Protein AF-A0A7S1ET18-F1 (afdb_monomer)

Sequence (196 aa):
MSLFRRTEQSIDTFEQLLKTCSDASQSDSHRVECYAQSSSILAQLSATLSEFTRKAQLGLNNPSQKLYGDSMCNRIFEAHSKLKKQEEIYETIKDEMEMLKKELEKEKMKKYEEDMAEMKRKEEEAERMRKAQEERENERKKEQERMEEEEKKKKEEEEERVREKVRKFRENRLKKEEEKKNAAAMKSKGMKSSVN

Organism: NCBI:txid708627

Mean predicted aligned error: 15.39 Å

Structure (mmCIF, N/CA/C/O backbone):
data_AF-A0A7S1ET18-F1
#
_entry.id   AF-A0A7S1ET18-F1
#
loop_
_atom_site.group_PDB
_atom_site.id
_atom_site.type_symbol
_atom_site.label_atom_id
_atom_site.label_alt_id
_atom_site.label_comp_id
_atom_site.label_asym_id
_atom_site.label_entity_id
_atom_site.label_seq_id
_atom_site.pdbx_PDB_ins_code
_atom_site.Cartn_x
_atom_site.Cartn_y
_atom_site.Cartn_z
_atom_site.occupancy
_atom_site.B_iso_or_equiv
_atom_site.auth_seq_id
_atom_site.auth_comp_id
_atom_site.auth_asym_id
_atom_site.auth_atom_id
_atom_site.pdbx_PDB_model_num
ATOM 1 N N . MET A 1 1 ? 20.667 -8.954 -59.402 1.00 56.00 1 MET A N 1
ATOM 2 C CA . MET A 1 1 ? 21.108 -7.737 -58.676 1.00 56.00 1 MET A CA 1
ATOM 3 C C . MET A 1 1 ? 22.609 -7.808 -58.431 1.00 56.00 1 MET A C 1
ATOM 5 O O . MET A 1 1 ? 23.059 -8.791 -57.838 1.00 56.00 1 MET A O 1
ATOM 9 N N . SER A 1 2 ? 23.378 -6.810 -58.884 1.00 71.50 2 SER A N 1
ATOM 10 C CA . SER A 1 2 ? 24.801 -6.693 -58.530 1.00 71.50 2 SER A CA 1
ATOM 11 C C . SER A 1 2 ? 24.956 -6.549 -57.011 1.00 71.50 2 SER A C 1
ATOM 13 O O . SER A 1 2 ? 24.027 -6.115 -56.326 1.00 71.50 2 SER A O 1
ATOM 15 N N . LEU A 1 3 ? 26.105 -6.964 -56.472 1.00 67.12 3 LEU A N 1
ATOM 16 C CA . LEU A 1 3 ? 26.399 -6.846 -55.039 1.00 67.12 3 LEU A CA 1
ATOM 17 C C . LEU A 1 3 ? 26.339 -5.371 -54.593 1.00 67.12 3 LEU A C 1
ATOM 19 O O . LEU A 1 3 ? 25.748 -5.071 -53.567 1.00 67.12 3 LEU A O 1
ATOM 23 N N . PHE A 1 4 ? 26.782 -4.462 -55.465 1.00 68.12 4 PHE A N 1
ATOM 24 C CA . PHE A 1 4 ? 26.679 -3.009 -55.317 1.00 68.12 4 PHE A CA 1
ATOM 25 C C . PHE A 1 4 ? 25.255 -2.494 -55.067 1.00 68.12 4 PHE A C 1
ATOM 27 O O . PHE A 1 4 ? 25.015 -1.845 -54.054 1.00 68.12 4 PHE A O 1
ATOM 34 N N . ARG A 1 5 ? 24.293 -2.852 -55.930 1.00 74.62 5 ARG A N 1
ATOM 35 C CA . ARG A 1 5 ? 22.893 -2.415 -55.778 1.00 74.62 5 ARG A CA 1
ATOM 36 C C . ARG A 1 5 ? 22.257 -2.928 -54.489 1.00 74.62 5 ARG A C 1
ATOM 38 O O . ARG A 1 5 ? 21.420 -2.251 -53.909 1.00 74.62 5 ARG A O 1
ATOM 45 N N . ARG A 1 6 ? 22.633 -4.138 -54.057 1.00 76.44 6 ARG A N 1
ATOM 46 C CA . ARG A 1 6 ? 22.154 -4.703 -52.788 1.00 76.44 6 ARG A CA 1
ATOM 47 C C . ARG A 1 6 ? 22.681 -3.905 -51.601 1.00 76.44 6 ARG A C 1
ATOM 49 O O . ARG A 1 6 ? 21.908 -3.608 -50.704 1.00 76.44 6 ARG A O 1
ATOM 56 N N . THR A 1 7 ? 23.954 -3.514 -51.622 1.00 73.56 7 THR A N 1
ATOM 57 C CA . THR A 1 7 ? 24.536 -2.691 -50.556 1.00 73.56 7 THR A CA 1
ATOM 58 C C . THR A 1 7 ? 23.903 -1.300 -50.495 1.00 73.56 7 THR A C 1
ATOM 60 O O . THR A 1 7 ? 23.588 -0.851 -49.403 1.00 73.56 7 THR A O 1
ATOM 63 N N . GLU A 1 8 ? 23.655 -0.641 -51.633 1.00 76.75 8 GLU A N 1
ATOM 64 C CA . GLU A 1 8 ? 22.943 0.653 -51.658 1.00 76.75 8 GLU A CA 1
ATOM 65 C C . GLU A 1 8 ? 21.543 0.540 -51.052 1.00 76.75 8 GLU A C 1
ATOM 67 O O . GLU A 1 8 ? 21.205 1.297 -50.148 1.00 76.75 8 GLU A O 1
ATOM 72 N N . GLN A 1 9 ? 20.768 -0.468 -51.464 1.00 83.81 9 GLN A N 1
ATOM 73 C CA . GLN A 1 9 ? 19.437 -0.711 -50.906 1.00 83.81 9 GLN A CA 1
ATOM 74 C C . GLN A 1 9 ? 19.477 -0.978 -49.399 1.00 83.81 9 GLN A C 1
ATOM 76 O O . GLN A 1 9 ? 18.618 -0.490 -48.668 1.00 83.81 9 GLN A O 1
ATOM 81 N N . SER A 1 10 ? 20.470 -1.729 -48.918 1.00 81.38 10 SER A N 1
ATOM 82 C CA . SER A 1 10 ? 20.658 -1.973 -47.487 1.00 81.38 10 SER A CA 1
ATOM 83 C C . SER A 1 10 ? 20.995 -0.693 -46.716 1.00 81.38 10 SER A C 1
ATOM 85 O O . SER A 1 10 ? 20.477 -0.520 -45.616 1.00 81.38 10 SER A O 1
ATOM 87 N N . ILE A 1 11 ? 21.800 0.217 -47.279 1.00 79.06 11 ILE A N 1
ATOM 88 C CA . ILE A 1 11 ? 22.080 1.522 -46.657 1.00 79.06 11 ILE A CA 1
ATOM 89 C C . ILE A 1 11 ? 20.816 2.381 -46.628 1.00 79.06 11 ILE A C 1
ATOM 91 O O . ILE A 1 11 ? 20.483 2.914 -45.577 1.00 79.06 11 ILE A O 1
ATOM 95 N N . ASP A 1 12 ? 20.077 2.471 -47.733 1.00 84.50 12 ASP A N 1
ATOM 96 C CA . ASP A 1 12 ? 18.865 3.294 -47.793 1.00 84.50 12 ASP A CA 1
ATOM 97 C C . ASP A 1 12 ? 17.785 2.767 -46.829 1.00 84.50 12 ASP A C 1
ATOM 99 O O . ASP A 1 12 ? 17.117 3.542 -46.144 1.00 84.50 12 ASP A O 1
ATOM 103 N N . THR A 1 13 ? 17.654 1.439 -46.718 1.00 84.94 13 THR A N 1
ATOM 104 C CA . THR A 1 13 ? 16.752 0.787 -45.750 1.00 84.94 13 THR A CA 1
ATOM 105 C C . THR A 1 13 ? 17.184 1.102 -44.317 1.00 84.94 13 THR A C 1
ATOM 107 O O . THR A 1 13 ? 16.350 1.437 -43.479 1.00 84.94 13 THR A O 1
ATOM 110 N N . PHE A 1 14 ? 18.486 1.039 -44.032 1.00 82.12 14 PHE A N 1
ATOM 111 C CA . PHE A 1 14 ? 19.036 1.391 -42.727 1.00 82.12 14 PHE A CA 1
ATOM 112 C C . PHE A 1 14 ? 18.791 2.866 -42.379 1.00 82.12 14 PHE A C 1
ATOM 114 O O . PHE A 1 14 ? 18.326 3.166 -41.285 1.00 82.12 14 PHE A O 1
ATOM 121 N N . GLU A 1 15 ? 19.031 3.796 -43.305 1.00 80.88 15 GLU A N 1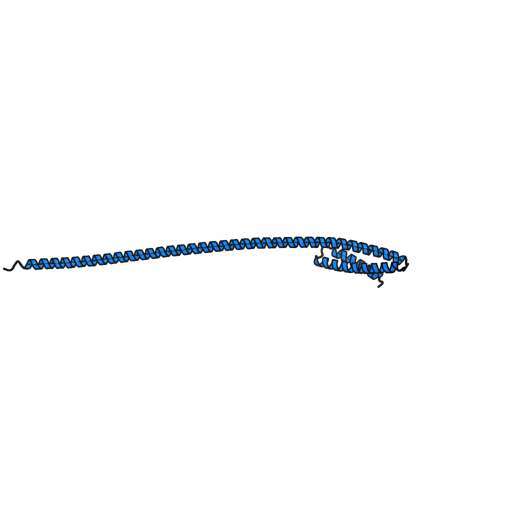
ATOM 122 C CA . GLU A 1 15 ? 18.795 5.229 -43.082 1.00 80.88 15 GLU A CA 1
ATOM 123 C C . GLU A 1 15 ? 17.311 5.547 -42.850 1.00 80.88 15 GLU A C 1
ATOM 125 O O . GLU A 1 15 ? 16.984 6.388 -42.007 1.00 80.88 15 GLU A O 1
ATOM 130 N N . GLN A 1 16 ? 16.407 4.854 -43.548 1.00 84.69 16 GLN A N 1
ATOM 131 C CA . GLN A 1 16 ? 14.969 4.952 -43.296 1.00 84.69 16 GLN A CA 1
ATOM 132 C C . GLN A 1 16 ? 14.600 4.417 -41.912 1.00 84.69 16 GLN A C 1
ATOM 134 O O . GLN A 1 16 ? 13.900 5.112 -41.178 1.00 84.69 16 GLN A O 1
ATOM 139 N N . LEU A 1 17 ? 15.117 3.246 -41.530 1.00 81.94 17 LEU A N 1
ATOM 140 C CA . LEU A 1 17 ? 14.887 2.666 -40.207 1.00 81.94 17 LEU A CA 1
ATOM 141 C C . LEU A 1 17 ? 15.383 3.591 -39.098 1.00 81.94 17 LEU A C 1
ATOM 143 O O . LEU A 1 17 ? 14.606 3.911 -38.207 1.00 81.94 17 LEU A O 1
ATOM 147 N N . LEU A 1 18 ? 16.607 4.125 -39.190 1.00 76.12 18 LEU A N 1
ATOM 148 C CA . LEU A 1 18 ? 17.122 5.077 -38.197 1.00 76.12 18 LEU A CA 1
ATOM 149 C C . LEU A 1 18 ? 16.215 6.304 -38.040 1.00 76.12 18 LEU A C 1
ATOM 151 O O . LEU A 1 18 ? 16.035 6.802 -36.923 1.00 76.12 18 LEU A O 1
ATOM 155 N N . LYS A 1 19 ? 15.648 6.805 -39.144 1.00 81.25 19 LYS A N 1
ATOM 156 C CA . LYS A 1 19 ? 14.699 7.923 -39.121 1.00 81.25 19 LYS A CA 1
ATOM 157 C C . LYS A 1 19 ? 13.408 7.543 -38.395 1.00 81.25 19 LYS A C 1
ATOM 159 O O . LYS A 1 19 ? 12.921 8.341 -37.602 1.00 81.25 19 LYS A O 1
ATOM 164 N N . THR A 1 20 ? 12.896 6.334 -38.615 1.00 78.56 20 THR A N 1
ATOM 165 C CA . THR A 1 20 ? 11.721 5.809 -37.908 1.00 78.56 20 THR A CA 1
ATOM 166 C C . THR A 1 20 ? 12.007 5.557 -36.424 1.00 78.56 20 THR A C 1
ATOM 168 O O . THR A 1 20 ? 11.185 5.918 -35.590 1.00 78.56 20 THR A O 1
ATOM 171 N N . CYS A 1 21 ? 13.189 5.039 -36.060 1.00 71.81 21 CYS A N 1
ATOM 172 C CA . CYS A 1 21 ? 13.567 4.818 -34.655 1.00 71.81 21 CYS A CA 1
ATOM 173 C C . CYS A 1 21 ? 13.724 6.140 -33.869 1.00 71.81 21 CYS A C 1
ATOM 175 O O . CYS A 1 21 ? 13.578 6.172 -32.643 1.00 71.81 21 CYS A O 1
ATOM 177 N N . SER A 1 22 ? 14.042 7.229 -34.582 1.00 69.19 22 SER A N 1
ATOM 178 C CA . SER A 1 22 ? 14.211 8.579 -34.021 1.00 69.19 22 SER A CA 1
ATOM 179 C C . SER A 1 22 ? 12.892 9.331 -33.846 1.00 69.19 22 SER A C 1
ATOM 181 O O . SER A 1 22 ? 12.886 10.409 -33.254 1.00 69.19 22 SER A O 1
ATOM 183 N N . ASP A 1 23 ? 11.788 8.810 -34.382 1.00 75.75 23 ASP A N 1
ATOM 184 C CA . ASP A 1 23 ? 10.480 9.434 -34.255 1.00 75.75 23 ASP A CA 1
ATOM 185 C C . ASP A 1 23 ? 9.949 9.246 -32.825 1.00 75.75 23 ASP A C 1
ATOM 187 O O . ASP A 1 23 ? 9.644 8.136 -32.387 1.00 75.75 23 ASP A O 1
ATOM 191 N N . ALA A 1 24 ? 9.846 10.354 -32.090 1.00 61.06 24 ALA A N 1
ATOM 192 C CA . ALA A 1 24 ? 9.388 10.386 -30.702 1.00 61.06 24 ALA A CA 1
ATOM 193 C C . ALA A 1 24 ? 7.909 9.986 -30.533 1.00 61.06 24 ALA A C 1
ATOM 195 O O . ALA A 1 24 ? 7.456 9.806 -29.407 1.00 61.06 24 ALA A O 1
ATOM 196 N N . SER A 1 25 ? 7.153 9.852 -31.630 1.00 71.12 25 SER A N 1
ATOM 197 C CA . SER A 1 25 ? 5.764 9.377 -31.604 1.00 71.12 25 SER A CA 1
ATOM 198 C C . SER A 1 25 ? 5.629 7.850 -31.505 1.00 71.12 25 SER A C 1
ATOM 200 O O . SER A 1 25 ? 4.530 7.346 -31.275 1.00 71.12 25 SER A O 1
ATOM 202 N N . GLN A 1 26 ? 6.726 7.103 -31.667 1.00 71.44 26 GLN A N 1
ATOM 203 C CA . GLN A 1 26 ? 6.725 5.642 -31.626 1.00 71.44 26 GLN A CA 1
ATOM 204 C C . GLN A 1 26 ? 6.798 5.104 -30.194 1.00 71.44 26 GLN A C 1
ATOM 206 O O . GLN A 1 26 ? 7.509 5.640 -29.347 1.00 71.44 26 GLN A O 1
ATOM 211 N N . SER A 1 27 ? 6.096 3.995 -29.937 1.00 75.81 27 SER A N 1
ATOM 212 C CA . SER A 1 27 ? 6.163 3.305 -28.640 1.00 75.81 27 SER A CA 1
ATOM 213 C C . SER A 1 27 ? 7.576 2.789 -28.340 1.00 75.81 27 SER A C 1
ATOM 215 O O . SER A 1 27 ? 8.293 2.377 -29.255 1.00 75.81 27 SER A O 1
ATOM 217 N N . ASP A 1 28 ? 7.951 2.720 -27.061 1.00 70.62 28 ASP A N 1
ATOM 218 C CA . ASP A 1 28 ? 9.277 2.236 -26.650 1.00 70.62 28 ASP A CA 1
ATOM 219 C C . ASP A 1 28 ? 9.569 0.815 -27.156 1.00 70.62 28 ASP A C 1
ATOM 221 O O . ASP A 1 28 ? 10.668 0.543 -27.631 1.00 70.62 28 ASP A O 1
ATOM 225 N N . SER A 1 29 ? 8.563 -0.070 -27.179 1.00 72.81 29 SER A N 1
ATOM 226 C CA . SER A 1 29 ? 8.690 -1.424 -27.746 1.00 72.81 29 SER A CA 1
ATOM 227 C C . SER A 1 29 ? 9.058 -1.406 -29.231 1.00 72.81 29 SER A C 1
ATOM 229 O O . SER A 1 29 ? 9.901 -2.183 -29.674 1.00 72.81 29 SER A O 1
ATOM 231 N N . HIS A 1 30 ? 8.456 -0.502 -30.006 1.00 78.56 30 HIS A N 1
ATOM 232 C CA . HIS A 1 30 ? 8.757 -0.365 -31.429 1.00 78.56 30 HIS A CA 1
ATOM 233 C C . HIS A 1 30 ? 10.168 0.186 -31.654 1.00 78.56 30 HIS A C 1
ATOM 235 O O . HIS A 1 30 ? 10.874 -0.255 -32.559 1.00 78.56 30 HIS A O 1
AT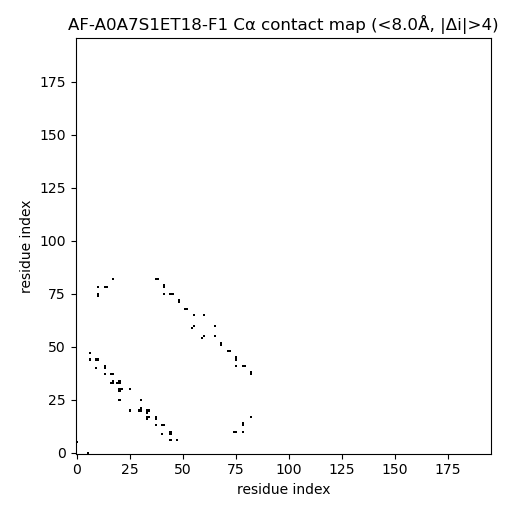OM 241 N N . ARG A 1 31 ? 10.619 1.108 -30.797 1.00 71.94 31 ARG A N 1
ATOM 242 C CA . ARG A 1 31 ? 11.979 1.660 -30.857 1.00 71.94 31 ARG A CA 1
ATOM 243 C C . ARG A 1 31 ? 13.026 0.577 -30.579 1.00 71.94 31 ARG A C 1
ATOM 245 O O . ARG A 1 31 ? 14.008 0.507 -31.311 1.00 71.94 31 ARG A O 1
ATOM 252 N N . VAL A 1 32 ? 12.782 -0.323 -29.620 1.00 74.06 32 VAL A N 1
ATOM 253 C CA . VAL A 1 32 ? 13.651 -1.487 -29.341 1.00 74.06 32 VAL A CA 1
ATOM 254 C C . VAL A 1 32 ? 13.780 -2.410 -30.555 1.00 74.06 32 VAL A C 1
ATOM 256 O O . VAL A 1 32 ? 14.891 -2.765 -30.952 1.00 74.06 32 VAL A O 1
ATOM 259 N N . GLU A 1 33 ? 12.660 -2.785 -31.173 1.00 78.94 33 GLU A N 1
ATOM 260 C CA . GLU A 1 33 ? 12.670 -3.637 -32.370 1.00 78.94 33 GLU A CA 1
ATOM 261 C C . GLU A 1 33 ? 13.379 -2.955 -33.548 1.00 78.94 33 GLU A C 1
ATOM 263 O O . GLU A 1 33 ? 14.171 -3.582 -34.255 1.00 78.94 33 GLU A O 1
ATOM 268 N N . CYS A 1 34 ? 13.147 -1.653 -33.718 1.00 79.50 34 CYS A N 1
ATOM 269 C CA . CYS A 1 34 ? 13.779 -0.824 -34.737 1.00 79.50 34 CYS A CA 1
ATOM 270 C C . CYS A 1 34 ? 15.309 -0.764 -34.559 1.00 79.50 34 CYS A C 1
ATOM 272 O O . CYS A 1 34 ? 16.053 -0.887 -35.539 1.00 79.50 34 CYS A O 1
ATOM 274 N N . TYR A 1 35 ? 15.796 -0.672 -33.316 1.00 74.00 35 TYR A N 1
ATOM 275 C CA . TYR A 1 35 ? 17.226 -0.753 -33.009 1.00 74.00 35 TYR A CA 1
ATOM 276 C C . TYR A 1 35 ? 17.818 -2.120 -33.331 1.00 74.00 35 TYR A C 1
ATOM 278 O O . TYR A 1 35 ? 18.827 -2.195 -34.031 1.00 74.00 35 TYR A O 1
ATOM 286 N N . ALA A 1 36 ? 17.167 -3.204 -32.905 1.00 78.62 36 ALA A N 1
ATOM 287 C CA . ALA A 1 36 ? 17.638 -4.558 -33.189 1.00 78.62 36 ALA A CA 1
ATOM 288 C C . ALA A 1 36 ? 17.756 -4.823 -34.704 1.00 78.62 36 ALA A C 1
ATOM 290 O O . ALA A 1 36 ? 18.741 -5.405 -35.171 1.00 78.62 36 ALA A O 1
ATOM 291 N N . GLN A 1 37 ? 16.782 -4.347 -35.487 1.00 83.56 37 GLN A N 1
ATOM 292 C CA . GLN A 1 37 ? 16.808 -4.438 -36.948 1.00 83.56 37 GLN A CA 1
ATOM 293 C C . GLN A 1 37 ? 17.918 -3.573 -37.563 1.00 83.56 37 GLN A C 1
ATOM 295 O O . GLN A 1 37 ? 18.653 -4.048 -38.432 1.00 83.56 37 GLN A O 1
ATOM 300 N N . SER A 1 38 ? 18.091 -2.339 -37.083 1.00 80.88 38 SER A N 1
ATOM 301 C CA . SER A 1 38 ? 19.136 -1.424 -37.557 1.00 80.88 38 SER A CA 1
ATOM 302 C C . SER A 1 38 ? 20.540 -1.989 -37.309 1.00 80.88 38 SER A C 1
ATOM 304 O O . SER A 1 38 ? 21.362 -2.019 -38.228 1.00 80.88 38 SER A O 1
ATOM 306 N N . SER A 1 39 ? 20.802 -2.532 -36.116 1.00 78.75 39 SER A N 1
ATOM 307 C CA . SER A 1 39 ? 22.083 -3.172 -35.784 1.00 78.75 39 SER A CA 1
ATOM 308 C C . SER A 1 39 ? 22.351 -4.411 -36.646 1.00 78.75 39 SER A C 1
ATOM 310 O O . SER A 1 39 ? 23.482 -4.625 -37.089 1.00 78.75 39 SER A O 1
ATOM 312 N N . SER A 1 40 ? 21.316 -5.199 -36.964 1.00 83.12 40 SER A N 1
ATOM 313 C CA . SER A 1 40 ? 21.440 -6.352 -37.867 1.00 83.12 40 SER A CA 1
ATOM 314 C C . SER A 1 40 ? 21.851 -5.939 -39.287 1.00 83.12 40 SER A C 1
ATOM 316 O O . SER A 1 40 ? 22.774 -6.520 -39.865 1.00 83.12 40 SER A O 1
ATOM 318 N N . ILE A 1 41 ? 21.223 -4.895 -39.839 1.00 82.50 41 ILE A N 1
ATOM 319 C CA . ILE A 1 41 ? 21.552 -4.388 -41.178 1.00 82.50 41 ILE A CA 1
ATOM 320 C C . ILE A 1 41 ? 22.964 -3.790 -41.198 1.00 82.50 41 ILE A C 1
ATOM 322 O O . ILE A 1 41 ? 23.722 -4.042 -42.138 1.00 82.50 41 ILE A O 1
ATOM 326 N N . LEU A 1 42 ? 23.372 -3.068 -40.150 1.00 76.94 42 LEU A N 1
ATOM 327 C CA . LEU A 1 42 ? 24.724 -2.515 -40.067 1.00 76.94 42 LEU A CA 1
ATOM 328 C C . LEU A 1 42 ? 25.803 -3.609 -40.003 1.00 76.94 42 LEU A C 1
ATOM 330 O O . LEU A 1 42 ? 26.862 -3.464 -40.623 1.00 76.94 42 LEU A O 1
ATOM 334 N N . ALA A 1 43 ? 25.536 -4.727 -39.322 1.00 79.38 43 ALA A N 1
ATOM 335 C CA . ALA A 1 43 ? 26.439 -5.877 -39.301 1.00 79.38 43 ALA A CA 1
ATOM 336 C C . ALA A 1 43 ? 26.609 -6.491 -40.704 1.00 79.38 43 ALA A C 1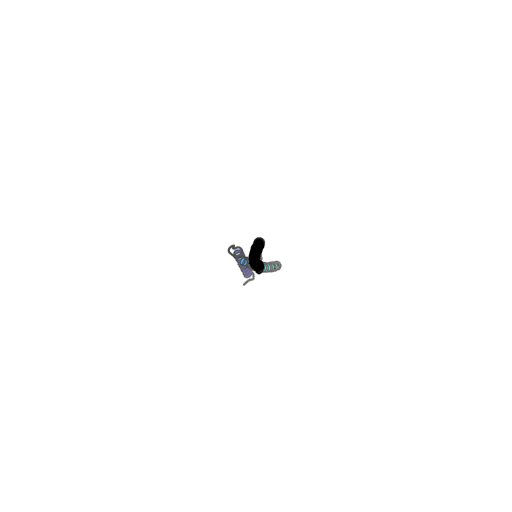
ATOM 338 O O . ALA A 1 43 ? 27.729 -6.789 -41.128 1.00 79.38 43 ALA A O 1
ATOM 339 N N . GLN A 1 44 ? 25.515 -6.610 -41.466 1.00 81.62 44 GLN A N 1
ATOM 340 C CA . GLN A 1 44 ? 25.548 -7.087 -42.855 1.00 81.62 44 GLN A CA 1
ATOM 341 C C . GLN A 1 44 ? 26.309 -6.123 -43.780 1.00 81.62 44 GLN A C 1
ATOM 343 O O . GLN A 1 44 ? 27.105 -6.560 -44.619 1.00 81.62 44 GLN A O 1
ATOM 348 N N . LEU A 1 45 ? 26.109 -4.81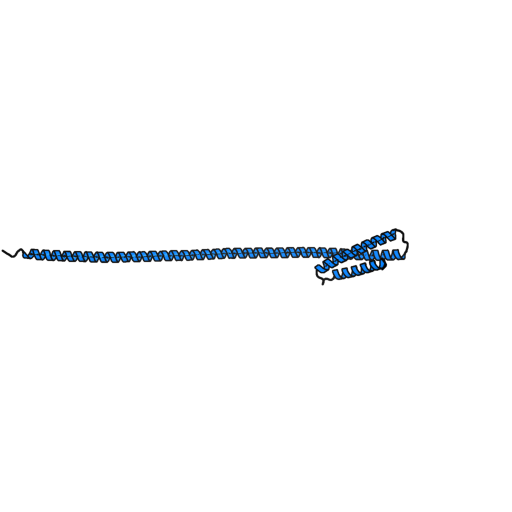2 -43.611 1.00 78.00 45 LEU A N 1
ATOM 349 C CA . LEU A 1 45 ? 26.831 -3.775 -44.353 1.00 78.00 45 LEU A CA 1
ATOM 350 C C . LEU A 1 45 ? 28.332 -3.797 -44.044 1.00 78.00 45 LEU A C 1
ATOM 352 O O . LEU A 1 45 ? 29.144 -3.758 -44.968 1.00 78.00 45 LEU A O 1
ATOM 356 N N . SER A 1 46 ? 28.701 -3.945 -42.771 1.00 76.50 46 SER A N 1
ATOM 357 C CA . SER A 1 46 ? 30.096 -4.058 -42.328 1.00 76.50 46 SER A CA 1
ATOM 358 C C . SER A 1 46 ? 30.786 -5.283 -42.927 1.00 76.50 46 SER A C 1
ATOM 360 O O . SER A 1 46 ? 31.874 -5.163 -43.488 1.00 76.50 46 SER A O 1
ATOM 362 N N . ALA A 1 47 ? 30.127 -6.447 -42.905 1.00 78.88 47 ALA A N 1
ATOM 363 C CA . ALA A 1 47 ? 30.652 -7.667 -43.520 1.00 78.88 47 ALA A CA 1
ATOM 364 C C . ALA A 1 47 ? 30.858 -7.509 -45.038 1.00 78.88 47 ALA A C 1
ATOM 366 O O . ALA A 1 47 ? 31.885 -7.921 -45.585 1.00 78.88 47 ALA A O 1
ATOM 367 N N . THR A 1 48 ? 29.909 -6.854 -45.713 1.00 75.19 48 THR A N 1
ATOM 368 C CA . THR A 1 48 ? 29.987 -6.576 -47.153 1.00 75.19 48 THR A CA 1
ATOM 369 C C . THR A 1 48 ? 31.140 -5.622 -47.479 1.00 75.19 48 THR A C 1
ATOM 371 O O . THR A 1 48 ? 31.863 -5.829 -48.456 1.00 75.19 48 THR A O 1
ATOM 374 N N . LEU A 1 49 ? 31.364 -4.608 -46.639 1.00 70.88 49 LEU A N 1
ATOM 375 C CA . LEU A 1 49 ? 32.480 -3.676 -46.780 1.00 70.88 49 LEU A CA 1
ATOM 376 C C . LEU A 1 49 ? 33.829 -4.369 -46.586 1.00 70.88 49 LEU A C 1
ATOM 378 O O . LEU A 1 49 ? 34.739 -4.164 -47.385 1.00 70.88 49 LEU A O 1
ATOM 382 N N . SER A 1 50 ? 33.955 -5.238 -45.580 1.00 73.19 50 SER A N 1
ATOM 383 C CA . SER A 1 50 ? 35.164 -6.044 -45.380 1.00 73.19 50 SER A CA 1
ATOM 384 C C . SER A 1 50 ? 35.470 -6.923 -46.596 1.00 73.19 50 SER A C 1
ATOM 386 O O . SER A 1 50 ? 36.630 -7.048 -46.995 1.00 73.19 50 SER A O 1
ATOM 388 N N . GLU A 1 51 ? 34.444 -7.493 -47.237 1.00 73.19 51 GLU A N 1
ATOM 389 C CA . GLU A 1 51 ? 34.617 -8.274 -48.463 1.00 73.19 51 GLU A CA 1
ATOM 390 C C . GLU A 1 51 ? 35.072 -7.406 -49.649 1.00 73.19 51 GLU A C 1
ATOM 392 O O . GLU A 1 51 ? 35.942 -7.828 -50.419 1.00 73.19 51 GLU A O 1
ATOM 397 N N . PHE A 1 52 ? 34.536 -6.189 -49.777 1.00 68.19 52 PHE A N 1
ATOM 398 C CA . PHE A 1 52 ? 34.971 -5.214 -50.779 1.00 68.19 52 PHE A CA 1
ATOM 399 C C . PHE A 1 52 ? 36.416 -4.774 -50.576 1.00 68.19 52 PHE A C 1
ATOM 401 O O . PHE A 1 52 ? 37.202 -4.832 -51.521 1.00 68.19 52 PHE A O 1
ATOM 408 N N . THR A 1 53 ? 36.785 -4.401 -49.352 1.00 66.06 53 THR A N 1
ATOM 409 C CA . THR A 1 53 ? 38.149 -3.995 -48.998 1.00 66.06 53 THR A CA 1
ATOM 410 C C . THR A 1 53 ? 39.139 -5.118 -49.286 1.00 66.06 53 THR A C 1
ATOM 412 O O . THR A 1 53 ? 40.171 -4.880 -49.912 1.00 66.06 53 THR A O 1
ATOM 415 N N . ARG A 1 54 ? 38.791 -6.367 -48.947 1.00 68.81 54 ARG A N 1
ATOM 416 C CA . ARG A 1 54 ? 39.603 -7.545 -49.282 1.00 68.81 54 ARG A CA 1
ATOM 417 C C . ARG A 1 54 ? 39.773 -7.714 -50.797 1.00 68.81 54 ARG A C 1
ATOM 419 O O . ARG A 1 54 ? 40.875 -7.986 -51.259 1.00 68.81 54 ARG A O 1
ATOM 426 N N . LYS A 1 55 ? 38.708 -7.546 -51.590 1.00 66.44 55 LYS A N 1
ATOM 427 C CA . LYS A 1 55 ? 38.768 -7.653 -53.064 1.00 66.44 55 LYS A CA 1
ATOM 428 C C . LYS A 1 55 ? 39.553 -6.508 -53.714 1.00 66.44 55 LYS A C 1
ATOM 430 O O . LYS A 1 55 ? 40.247 -6.744 -54.698 1.00 66.44 55 LYS A O 1
ATOM 435 N N . ALA A 1 56 ? 39.481 -5.302 -53.156 1.00 61.84 56 ALA A N 1
ATOM 436 C CA . ALA A 1 56 ? 40.266 -4.154 -53.602 1.00 61.84 56 ALA A CA 1
ATOM 437 C C . ALA A 1 56 ? 41.766 -4.337 -53.301 1.00 61.84 56 ALA A C 1
ATOM 439 O O . ALA A 1 56 ? 42.601 -4.057 -54.158 1.00 61.84 56 ALA A O 1
ATOM 440 N N . GLN A 1 57 ? 42.112 -4.883 -52.127 1.00 63.25 57 GLN A N 1
ATOM 441 C CA . GLN A 1 57 ? 43.493 -5.223 -51.750 1.00 63.25 57 GLN A CA 1
ATOM 442 C C . GLN A 1 57 ? 44.109 -6.316 -52.639 1.00 63.25 57 GLN A C 1
ATOM 444 O O . GLN A 1 57 ? 45.319 -6.323 -52.847 1.00 63.25 57 GLN A O 1
ATOM 449 N N . LEU A 1 58 ? 43.287 -7.204 -53.208 1.00 62.19 58 LEU A N 1
ATOM 450 C CA . LEU A 1 58 ? 43.710 -8.255 -54.142 1.00 62.19 58 LEU A CA 1
ATOM 451 C C . LEU A 1 58 ? 43.922 -7.763 -55.592 1.00 62.19 58 LEU A C 1
ATOM 453 O O . LEU A 1 58 ? 44.128 -8.580 -56.487 1.00 62.19 58 LEU A O 1
ATOM 457 N N . GLY A 1 59 ? 43.915 -6.447 -55.843 1.00 56.19 59 GLY A N 1
ATOM 458 C CA . GLY A 1 59 ? 44.427 -5.873 -57.094 1.00 56.19 59 GLY A CA 1
ATOM 459 C C . GLY A 1 59 ? 43.435 -5.788 -58.258 1.00 56.19 59 GLY A C 1
ATOM 460 O O . GLY A 1 59 ? 43.853 -5.722 -59.415 1.00 56.19 59 GLY A O 1
ATOM 461 N N . LEU A 1 60 ? 42.126 -5.737 -57.994 1.00 55.34 60 LEU A N 1
ATOM 462 C CA . LEU A 1 60 ? 41.138 -5.348 -59.010 1.00 55.34 60 LEU A CA 1
ATOM 463 C C . LEU A 1 60 ? 41.248 -3.831 -59.280 1.00 55.34 60 LEU A C 1
ATOM 465 O O . LEU A 1 60 ? 40.512 -3.012 -58.737 1.00 55.34 60 LEU A O 1
ATOM 469 N N . ASN A 1 61 ? 42.232 -3.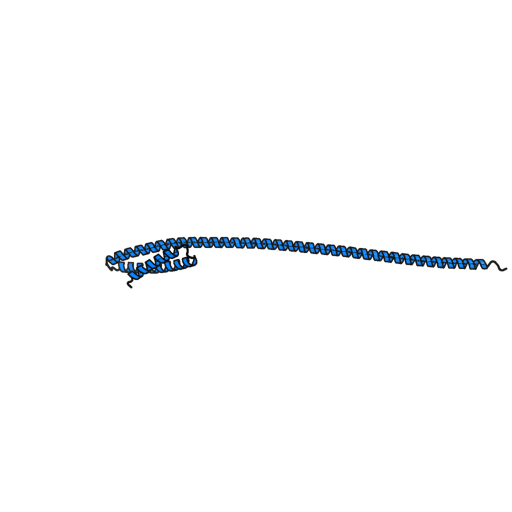464 -60.106 1.00 57.44 61 ASN A N 1
ATOM 470 C CA . ASN A 1 61 ? 42.650 -2.098 -60.438 1.00 57.44 61 ASN A CA 1
ATOM 471 C C . ASN A 1 61 ? 41.688 -1.385 -61.407 1.00 57.44 61 ASN A C 1
ATOM 473 O O . ASN A 1 61 ? 42.089 -0.966 -62.492 1.00 57.44 61 ASN A O 1
ATOM 477 N N . ASN A 1 62 ? 40.416 -1.226 -61.035 1.00 62.75 62 ASN A N 1
ATOM 478 C CA . ASN A 1 62 ? 39.522 -0.307 -61.739 1.00 62.75 62 ASN A CA 1
ATOM 479 C C . ASN A 1 62 ? 39.348 0.988 -60.913 1.00 62.75 62 ASN A C 1
ATOM 481 O O . ASN A 1 62 ? 38.743 0.941 -59.839 1.00 62.75 62 ASN A O 1
ATOM 485 N N . PRO A 1 63 ? 39.836 2.152 -61.391 1.00 65.19 63 PRO A N 1
ATOM 486 C CA . PRO A 1 63 ? 39.707 3.438 -60.698 1.00 65.19 63 PRO A CA 1
ATOM 487 C C . PRO A 1 63 ? 38.266 3.791 -60.300 1.00 65.19 63 PRO A C 1
ATOM 489 O O . PRO A 1 63 ? 38.041 4.355 -59.231 1.00 65.19 63 PRO A O 1
ATOM 492 N N . SER A 1 64 ? 37.276 3.401 -61.110 1.00 63.59 64 SER A N 1
ATOM 493 C CA . SER A 1 64 ? 35.857 3.620 -60.812 1.00 63.59 64 SER A CA 1
ATOM 494 C C . SER A 1 64 ?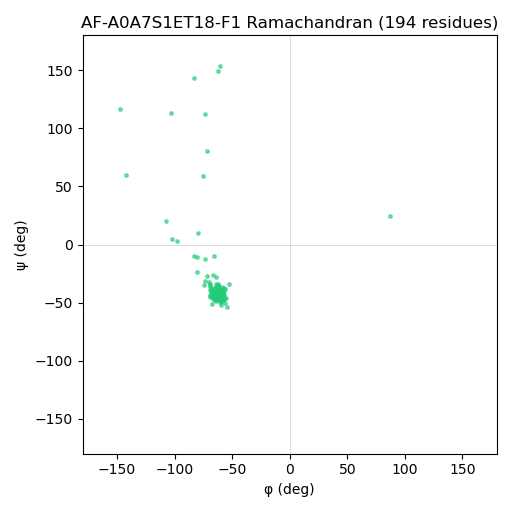 35.357 2.754 -59.650 1.00 63.59 64 SER A C 1
ATOM 496 O O . SER A 1 64 ? 34.510 3.198 -58.880 1.00 63.59 64 SER A O 1
ATOM 498 N N . GLN A 1 65 ? 35.899 1.542 -59.476 1.00 63.84 65 GLN A N 1
ATOM 499 C CA . GLN A 1 65 ? 35.570 0.675 -58.335 1.00 63.84 65 GLN A CA 1
ATOM 500 C C . GLN A 1 65 ? 36.205 1.181 -57.038 1.00 63.84 65 GLN A C 1
ATOM 502 O O . GLN A 1 65 ? 35.604 1.036 -55.977 1.00 63.84 65 GLN A O 1
ATOM 507 N N . LYS A 1 66 ? 37.379 1.818 -57.127 1.00 66.50 66 LYS A N 1
ATOM 508 C CA . LYS A 1 66 ? 38.038 2.457 -55.983 1.00 66.50 66 LYS A CA 1
ATOM 509 C C . LYS A 1 66 ? 37.250 3.669 -55.477 1.00 66.50 66 LYS A C 1
ATOM 511 O O . LYS A 1 66 ? 36.902 3.701 -54.306 1.00 66.50 66 LYS A O 1
ATOM 516 N N . LEU A 1 67 ? 36.884 4.600 -56.365 1.00 66.44 67 LEU A N 1
ATOM 517 C CA . LEU A 1 67 ? 36.086 5.782 -56.000 1.00 66.44 67 LEU A CA 1
ATOM 518 C C . LEU A 1 67 ? 34.718 5.410 -55.408 1.00 66.44 67 LEU A C 1
ATOM 520 O O . LEU A 1 67 ? 34.268 6.017 -54.439 1.00 66.44 67 LEU A O 1
ATOM 524 N N . TYR A 1 68 ? 34.067 4.387 -55.966 1.00 68.06 68 TYR A N 1
ATOM 525 C CA . TYR A 1 68 ? 32.814 3.870 -55.423 1.00 68.06 68 TYR A CA 1
ATOM 526 C C . TYR A 1 68 ? 33.018 3.193 -54.057 1.00 68.06 68 TYR A C 1
ATOM 528 O O . TYR A 1 68 ? 32.230 3.409 -53.139 1.00 68.06 68 TYR A O 1
ATOM 536 N N . GLY A 1 69 ? 34.089 2.406 -53.898 1.00 68.25 69 GLY A N 1
ATOM 537 C CA . GLY A 1 69 ? 34.471 1.807 -52.618 1.00 68.25 69 GLY A CA 1
ATOM 538 C C . GLY A 1 69 ? 34.681 2.857 -51.527 1.00 68.25 69 GLY A C 1
ATOM 539 O O . GLY A 1 69 ? 34.101 2.732 -50.454 1.00 68.25 69 GLY A O 1
ATOM 540 N N . ASP A 1 70 ? 35.412 3.932 -51.831 1.00 70.44 70 ASP A N 1
ATOM 541 C CA . ASP A 1 70 ? 35.663 5.042 -50.904 1.00 70.44 70 ASP A CA 1
ATOM 542 C C . ASP A 1 70 ? 34.359 5.769 -50.514 1.00 70.44 70 ASP A C 1
ATOM 544 O O . ASP A 1 70 ? 34.124 6.058 -49.339 1.00 70.44 70 ASP A O 1
ATOM 548 N N . SER A 1 71 ? 33.457 6.003 -51.476 1.00 77.31 71 SER A N 1
ATOM 549 C CA . SER A 1 71 ? 32.139 6.602 -51.217 1.00 77.31 71 SER A CA 1
ATOM 550 C C . SER A 1 71 ? 31.259 5.726 -50.314 1.00 77.31 71 SER A C 1
ATOM 552 O O . SER A 1 71 ? 30.637 6.228 -49.374 1.00 77.31 71 SER A O 1
ATOM 554 N N . MET A 1 72 ? 31.244 4.411 -50.543 1.00 70.31 72 MET A N 1
ATOM 555 C CA . MET A 1 72 ? 30.486 3.464 -49.721 1.00 70.31 72 MET A CA 1
ATOM 556 C C . MET A 1 72 ? 31.069 3.310 -48.317 1.00 70.31 72 MET A C 1
ATOM 558 O O . MET A 1 72 ? 30.308 3.253 -47.353 1.00 70.31 72 MET A O 1
ATOM 562 N N . CYS A 1 73 ? 32.399 3.290 -48.184 1.00 71.12 73 CYS A N 1
ATOM 563 C CA . CYS A 1 73 ? 33.080 3.307 -46.890 1.00 71.12 73 CYS A CA 1
ATOM 564 C C . CYS A 1 73 ? 32.636 4.509 -46.049 1.00 71.12 73 CYS A C 1
ATOM 566 O O . CYS A 1 73 ? 32.280 4.334 -44.885 1.00 71.12 73 CYS A O 1
ATOM 568 N N . ASN A 1 74 ? 32.587 5.706 -46.644 1.00 78.56 74 ASN A N 1
ATOM 569 C CA . ASN A 1 74 ? 32.154 6.916 -45.943 1.00 78.56 74 ASN A CA 1
ATOM 570 C C . ASN A 1 74 ? 30.689 6.829 -45.492 1.00 78.56 74 ASN A C 1
ATOM 572 O O . ASN A 1 74 ? 30.401 7.100 -44.328 1.00 78.56 74 ASN A O 1
ATOM 576 N N . ARG A 1 75 ? 29.773 6.370 -46.359 1.00 75.88 75 ARG A N 1
ATOM 577 C CA . ARG A 1 75 ? 28.354 6.189 -45.987 1.00 75.88 75 ARG A CA 1
ATOM 578 C C . ARG A 1 75 ? 28.175 5.175 -44.856 1.00 75.88 75 ARG A C 1
ATOM 580 O O . ARG A 1 75 ? 27.399 5.418 -43.938 1.00 75.88 75 ARG A O 1
ATOM 587 N N . ILE A 1 76 ? 28.906 4.058 -44.886 1.00 71.19 76 ILE A N 1
ATOM 588 C CA . ILE A 1 76 ? 28.849 3.034 -43.830 1.00 71.19 76 ILE A CA 1
ATOM 589 C C . ILE A 1 76 ? 29.438 3.567 -42.520 1.00 71.19 76 ILE A C 1
ATOM 591 O O . ILE A 1 76 ? 28.888 3.312 -41.451 1.00 71.19 76 ILE A O 1
ATOM 595 N N . PHE A 1 77 ? 30.516 4.347 -42.585 1.00 77.19 77 PHE A N 1
ATOM 596 C CA . PHE A 1 77 ? 31.106 4.975 -41.406 1.00 77.19 77 PHE A CA 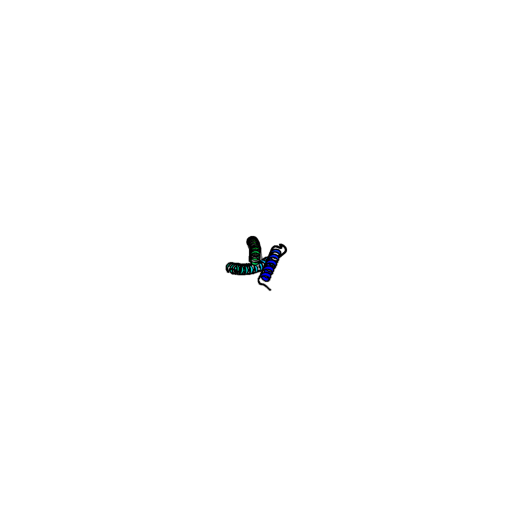1
ATOM 597 C C . PHE A 1 77 ? 30.162 6.009 -40.772 1.00 77.19 77 PHE A C 1
ATOM 599 O O . PHE A 1 77 ? 29.967 6.012 -39.556 1.00 77.19 77 PHE A O 1
ATOM 606 N N . GLU A 1 78 ? 29.514 6.848 -41.583 1.00 80.19 78 GLU A N 1
ATOM 607 C CA . GLU A 1 78 ? 28.488 7.784 -41.113 1.00 80.19 78 GLU A CA 1
ATOM 608 C C . GLU A 1 78 ? 27.281 7.060 -40.506 1.00 80.19 78 GLU A C 1
ATOM 610 O O . GLU A 1 78 ? 26.808 7.442 -39.434 1.00 80.19 78 GLU A O 1
ATOM 615 N N . ALA A 1 79 ? 26.811 5.992 -41.154 1.00 72.44 79 ALA A N 1
ATOM 616 C CA . ALA A 1 79 ? 25.752 5.120 -40.655 1.00 72.44 79 ALA A CA 1
ATOM 617 C C . ALA A 1 79 ? 26.103 4.516 -39.283 1.00 72.44 79 ALA A C 1
ATOM 619 O O . ALA A 1 79 ? 25.301 4.582 -38.351 1.00 72.44 79 ALA A O 1
ATOM 620 N N . HIS A 1 80 ? 27.328 4.010 -39.126 1.00 72.31 80 HIS A N 1
ATOM 621 C CA . HIS A 1 80 ? 27.822 3.460 -37.865 1.00 72.31 80 HIS A CA 1
ATOM 622 C C . HIS A 1 80 ? 27.940 4.530 -36.767 1.00 72.31 80 HIS A C 1
ATOM 624 O O . HIS A 1 80 ? 27.626 4.273 -35.604 1.00 72.31 80 HIS A O 1
ATOM 630 N N . SER A 1 81 ? 28.374 5.742 -37.120 1.00 79.31 81 SER A N 1
ATOM 631 C CA . SER A 1 81 ? 28.449 6.873 -36.188 1.00 79.31 81 SER A CA 1
ATOM 632 C C . SER A 1 81 ? 27.062 7.298 -35.692 1.00 79.31 81 SER A C 1
ATOM 634 O O . SER A 1 81 ? 26.879 7.562 -34.503 1.00 79.31 81 SER A O 1
ATOM 636 N N . LYS A 1 82 ? 26.059 7.311 -36.581 1.00 76.75 82 LYS A N 1
ATOM 637 C CA . LYS A 1 82 ? 24.661 7.593 -36.222 1.00 76.75 82 LYS A CA 1
ATOM 638 C C . LYS A 1 82 ? 24.075 6.512 -35.311 1.00 76.75 82 LYS A C 1
ATOM 640 O O . LYS A 1 82 ? 23.439 6.872 -34.325 1.00 76.75 82 LYS A O 1
ATOM 645 N N . LEU A 1 83 ? 24.328 5.229 -35.593 1.00 74.06 83 LEU A N 1
ATOM 646 C CA . LEU A 1 83 ? 23.846 4.132 -34.744 1.00 74.06 83 LEU A CA 1
ATOM 647 C C . LEU A 1 83 ? 24.397 4.241 -33.323 1.00 74.06 83 LEU A C 1
ATOM 649 O O . LEU A 1 83 ? 23.631 4.206 -32.369 1.00 74.06 83 LEU A O 1
ATOM 653 N N . LYS A 1 84 ? 25.708 4.462 -33.188 1.00 76.75 84 LYS A N 1
ATOM 654 C CA . LYS A 1 84 ? 26.359 4.574 -31.879 1.00 76.75 84 LYS A CA 1
ATOM 655 C C . LYS A 1 84 ? 25.751 5.687 -31.017 1.00 76.75 84 LYS A C 1
ATOM 657 O O . LYS A 1 84 ? 25.492 5.489 -29.838 1.00 76.75 84 LYS A O 1
ATOM 662 N N . LYS A 1 85 ? 25.468 6.847 -31.618 1.00 77.81 85 LYS A N 1
ATOM 663 C CA . LYS A 1 85 ? 24.788 7.951 -30.919 1.00 77.81 85 LYS A CA 1
ATOM 664 C C . LYS A 1 85 ? 23.386 7.567 -30.452 1.00 77.81 85 LYS A C 1
ATOM 666 O O . LYS A 1 85 ? 22.950 8.015 -29.400 1.00 77.81 85 LYS A O 1
ATOM 671 N N . GLN A 1 86 ? 22.664 6.774 -31.237 1.00 73.38 86 GLN A N 1
ATOM 672 C CA . GLN A 1 86 ? 21.344 6.315 -30.833 1.00 73.38 86 GLN A CA 1
ATOM 673 C C . GLN A 1 86 ? 21.393 5.229 -29.747 1.00 73.38 86 GLN A C 1
ATOM 675 O O . GLN A 1 86 ? 20.532 5.236 -28.872 1.00 73.38 86 GLN A O 1
ATOM 680 N N . GLU A 1 87 ? 22.396 4.346 -29.758 1.00 76.94 87 GLU A N 1
ATOM 681 C CA . GLU A 1 87 ? 22.635 3.377 -28.675 1.00 76.94 87 GLU A CA 1
ATOM 682 C C . GLU A 1 87 ? 22.873 4.092 -27.337 1.00 76.94 87 GLU A C 1
ATOM 684 O O . GLU A 1 87 ? 22.267 3.731 -26.333 1.00 76.94 87 GLU A O 1
ATOM 689 N N . GLU A 1 88 ? 23.672 5.164 -27.332 1.00 77.19 88 GLU A N 1
ATOM 690 C CA . GLU A 1 88 ? 23.899 5.998 -26.139 1.00 77.19 88 GLU A CA 1
ATOM 691 C C . GLU A 1 88 ? 22.591 6.630 -25.615 1.00 77.19 88 GLU A C 1
ATOM 693 O O . GLU A 1 88 ? 22.337 6.649 -24.408 1.00 77.19 88 GLU A O 1
ATOM 698 N N . ILE A 1 89 ? 21.718 7.100 -26.516 1.00 76.69 89 ILE A N 1
ATOM 699 C CA . ILE A 1 89 ? 20.392 7.631 -26.154 1.00 76.69 89 ILE A CA 1
ATOM 700 C C . ILE A 1 89 ? 19.501 6.523 -25.582 1.00 76.69 89 ILE A C 1
ATOM 702 O O . ILE A 1 89 ? 18.783 6.750 -24.610 1.00 76.69 89 ILE A O 1
ATOM 706 N N . TYR A 1 90 ? 19.530 5.330 -26.174 1.00 75.94 90 TYR A N 1
ATOM 707 C CA . TYR A 1 90 ? 18.724 4.203 -25.722 1.00 75.94 90 TYR A CA 1
ATOM 708 C C . TYR A 1 90 ? 19.125 3.727 -24.320 1.00 75.94 90 TYR A C 1
ATOM 710 O O . TYR A 1 90 ? 18.246 3.524 -23.484 1.00 75.94 90 TYR A O 1
ATOM 718 N N . GLU A 1 91 ? 20.425 3.603 -24.036 1.00 78.62 91 GLU A N 1
ATOM 719 C CA . GLU A 1 91 ? 20.894 3.264 -22.685 1.00 78.62 91 GLU A CA 1
ATOM 720 C C . GLU A 1 91 ? 20.477 4.334 -21.667 1.00 78.62 91 GLU A C 1
ATOM 722 O O . GLU A 1 91 ? 19.967 3.996 -20.604 1.00 78.62 91 GLU A O 1
ATOM 727 N N . THR A 1 92 ? 20.556 5.620 -22.031 1.00 76.62 92 THR A N 1
ATOM 728 C CA . THR A 1 92 ? 20.067 6.710 -21.166 1.00 76.62 92 THR A CA 1
ATOM 729 C C . THR A 1 92 ? 18.578 6.550 -20.828 1.00 76.62 92 THR A C 1
ATOM 731 O O . THR A 1 92 ? 18.192 6.630 -19.664 1.00 76.62 92 THR A O 1
ATOM 734 N N . ILE A 1 93 ? 17.730 6.273 -21.826 1.00 74.38 93 ILE A N 1
ATOM 735 C CA . ILE A 1 93 ? 16.284 6.061 -21.621 1.00 74.38 93 ILE A CA 1
ATOM 736 C C . ILE A 1 93 ? 16.031 4.846 -20.723 1.00 74.38 93 ILE A C 1
ATOM 738 O O . ILE A 1 93 ? 15.167 4.874 -19.848 1.00 74.38 93 ILE A O 1
ATOM 742 N N . LYS A 1 94 ? 16.776 3.763 -20.937 1.00 77.12 94 LYS A N 1
ATOM 743 C CA . LYS A 1 94 ? 16.639 2.530 -20.163 1.00 77.12 94 LYS A CA 1
ATOM 744 C C . LYS A 1 94 ? 16.978 2.750 -18.687 1.00 77.12 94 LYS A C 1
ATOM 746 O O . LYS A 1 94 ? 16.226 2.283 -17.830 1.00 77.12 94 LYS A O 1
ATOM 751 N N . ASP A 1 95 ? 18.040 3.500 -18.402 1.00 82.44 95 ASP A N 1
ATOM 752 C CA . ASP A 1 95 ? 18.424 3.873 -17.039 1.00 82.44 95 ASP A CA 1
ATOM 753 C C . ASP A 1 95 ? 17.341 4.738 -16.368 1.00 82.44 95 ASP A C 1
ATOM 755 O O . ASP A 1 95 ? 16.955 4.487 -15.223 1.00 82.44 95 ASP A O 1
ATOM 759 N N . GLU A 1 96 ? 16.780 5.715 -17.089 1.00 76.50 96 GLU A N 1
ATOM 760 C CA . GLU A 1 96 ? 15.663 6.533 -16.598 1.00 76.50 96 GLU A CA 1
ATOM 761 C C . GLU A 1 96 ? 14.419 5.687 -16.283 1.00 76.50 96 GLU A C 1
ATOM 763 O O . GLU A 1 96 ? 13.804 5.848 -15.224 1.00 76.50 96 GLU A O 1
ATOM 768 N N . MET A 1 97 ? 14.066 4.736 -17.154 1.00 76.06 97 MET A N 1
ATOM 769 C CA . MET A 1 97 ? 12.949 3.818 -16.916 1.00 76.06 97 MET A CA 1
ATOM 770 C C . MET A 1 97 ? 13.177 2.930 -15.687 1.00 76.06 97 MET A C 1
ATOM 772 O O . MET A 1 97 ? 12.238 2.678 -14.926 1.00 76.06 97 MET A O 1
ATOM 776 N N . GLU A 1 98 ? 14.403 2.451 -15.468 1.00 84.81 98 GLU A N 1
ATOM 777 C CA . GLU A 1 98 ? 14.742 1.662 -14.282 1.00 84.81 98 GLU A CA 1
ATOM 778 C C . GLU A 1 98 ? 14.616 2.495 -12.999 1.00 84.81 98 GLU A C 1
ATOM 780 O O . GLU A 1 98 ? 14.041 2.026 -12.008 1.00 84.81 98 GLU A O 1
ATOM 785 N N . MET A 1 99 ? 15.069 3.753 -13.026 1.00 89.38 99 MET A N 1
ATOM 786 C CA . MET A 1 99 ? 14.894 4.680 -11.907 1.00 89.38 99 MET A CA 1
ATOM 787 C C . MET A 1 99 ? 13.415 4.926 -11.594 1.00 89.38 99 MET A C 1
ATOM 789 O O . MET A 1 99 ? 13.006 4.746 -10.444 1.00 89.38 99 MET A O 1
ATOM 793 N N . LEU A 1 100 ? 12.596 5.244 -12.601 1.00 82.81 100 LEU A N 1
ATOM 794 C CA . LEU A 1 100 ? 11.153 5.454 -12.428 1.00 82.81 100 LEU A CA 1
ATOM 795 C C . LEU A 1 100 ? 10.456 4.209 -11.865 1.00 82.81 100 LEU A C 1
ATOM 797 O O . LEU A 1 100 ? 9.603 4.306 -10.980 1.00 82.81 100 LEU A O 1
ATOM 801 N N . LYS A 1 101 ? 10.844 3.015 -12.327 1.00 85.56 101 LYS A N 1
ATOM 802 C CA . LYS A 1 101 ? 10.309 1.750 -11.808 1.00 85.56 101 LYS A CA 1
ATOM 803 C C . LYS A 1 101 ? 10.629 1.573 -10.323 1.00 85.56 101 LYS A C 1
ATOM 805 O O . LYS A 1 101 ? 9.756 1.168 -9.555 1.00 85.56 101 LYS A O 1
ATOM 810 N N . LYS A 1 102 ? 11.855 1.903 -9.916 1.00 90.81 102 LYS A N 1
ATOM 811 C CA . LYS A 1 102 ? 12.297 1.834 -8.519 1.00 90.81 102 LYS A CA 1
ATOM 812 C C . LYS A 1 102 ? 11.585 2.858 -7.634 1.00 90.81 102 LYS A C 1
ATOM 814 O O . LYS A 1 102 ? 11.274 2.555 -6.484 1.00 90.81 102 LYS A O 1
ATOM 819 N N . GLU A 1 103 ? 11.320 4.058 -8.140 1.00 89.38 103 GLU A N 1
ATOM 820 C CA . GLU A 1 103 ? 10.532 5.069 -7.423 1.00 89.38 103 GLU A CA 1
ATOM 821 C C . GLU A 1 103 ? 9.086 4.621 -7.216 1.00 89.38 103 GLU A C 1
ATOM 823 O O . GLU A 1 103 ? 8.587 4.667 -6.090 1.00 89.38 103 GLU A O 1
ATOM 828 N N . LEU A 1 104 ? 8.453 4.081 -8.259 1.00 88.75 104 LEU A N 1
ATOM 829 C CA . LEU A 1 104 ? 7.100 3.539 -8.171 1.00 88.75 104 LEU A CA 1
ATOM 830 C C . LEU A 1 104 ? 7.008 2.378 -7.167 1.00 88.75 104 LEU A C 1
ATOM 832 O O . LEU A 1 104 ? 6.027 2.247 -6.436 1.00 88.75 104 LEU A O 1
ATOM 836 N N . GLU A 1 105 ? 8.023 1.516 -7.121 1.00 93.19 105 GLU A N 1
ATOM 837 C CA . GLU A 1 105 ? 8.086 0.420 -6.154 1.00 93.19 105 GLU A CA 1
ATOM 838 C C . GLU A 1 105 ? 8.211 0.934 -4.714 1.00 93.19 105 GLU A C 1
ATOM 840 O O . GLU A 1 105 ? 7.488 0.466 -3.832 1.00 93.19 105 GLU A O 1
ATOM 845 N N . LYS A 1 106 ? 9.045 1.955 -4.475 1.00 90.88 106 LYS A N 1
ATOM 846 C CA . LYS A 1 106 ? 9.140 2.615 -3.163 1.00 90.88 106 LYS A CA 1
ATOM 847 C C . LYS A 1 106 ? 7.809 3.227 -2.729 1.00 90.88 106 LYS A C 1
ATOM 849 O O . LYS A 1 106 ? 7.432 3.087 -1.569 1.00 90.88 106 LYS A O 1
ATOM 854 N N . GLU A 1 107 ? 7.097 3.888 -3.638 1.00 92.06 107 GLU A N 1
ATOM 855 C CA . GLU A 1 107 ? 5.794 4.487 -3.338 1.00 92.06 107 GLU A CA 1
ATOM 856 C C . GLU A 1 107 ? 4.758 3.422 -2.948 1.00 92.06 107 GLU A C 1
ATOM 858 O O . GLU A 1 107 ? 4.060 3.568 -1.943 1.00 92.06 107 GLU A O 1
ATOM 863 N N . LYS A 1 108 ? 4.709 2.302 -3.682 1.00 91.12 108 LYS A N 1
ATOM 864 C CA . LYS A 1 108 ? 3.834 1.165 -3.350 1.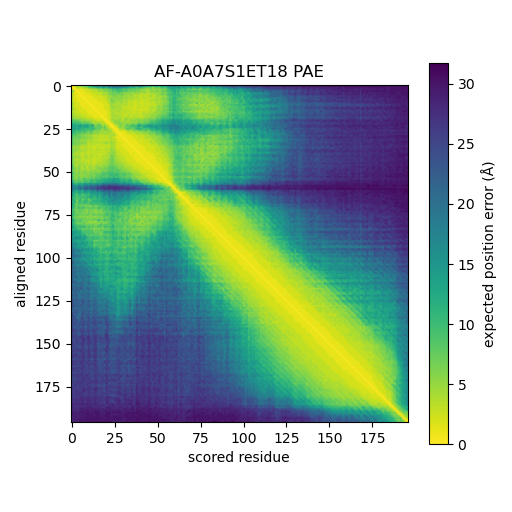00 91.12 108 LYS A CA 1
ATOM 865 C C . LYS A 1 108 ? 4.151 0.568 -1.981 1.00 91.12 108 LYS A C 1
ATOM 867 O O . LYS A 1 108 ? 3.227 0.277 -1.225 1.00 91.12 108 LYS A O 1
ATOM 872 N N . MET A 1 109 ? 5.434 0.407 -1.660 1.00 92.62 109 MET A N 1
ATOM 873 C CA . MET A 1 109 ? 5.866 -0.100 -0.356 1.00 92.62 109 MET A CA 1
ATOM 874 C C . MET A 1 109 ? 5.467 0.844 0.777 1.00 92.62 109 MET A C 1
ATOM 876 O O . MET A 1 109 ? 4.902 0.392 1.768 1.00 92.62 109 MET A O 1
ATOM 880 N N . LYS A 1 110 ? 5.669 2.155 0.604 1.00 92.81 110 LYS A N 1
ATOM 881 C CA . LYS A 1 110 ? 5.253 3.156 1.592 1.00 92.81 110 LYS A CA 1
ATOM 882 C C . LYS A 1 110 ? 3.745 3.107 1.846 1.00 92.81 110 LYS A C 1
ATOM 884 O O . LYS A 1 110 ? 3.315 3.105 2.994 1.00 92.81 110 LYS A O 1
ATOM 889 N N . LYS A 1 111 ? 2.942 3.009 0.783 1.00 91.81 111 LYS A N 1
ATOM 890 C CA . LYS A 1 111 ? 1.485 2.886 0.910 1.00 91.81 111 LYS A CA 1
ATOM 891 C C . LYS A 1 111 ? 1.084 1.621 1.673 1.00 91.81 111 LYS A C 1
ATOM 893 O O . LYS A 1 111 ? 0.228 1.672 2.546 1.00 91.81 111 LYS A O 1
ATOM 898 N N . TYR A 1 112 ? 1.734 0.497 1.380 1.00 93.38 112 TYR A N 1
ATOM 899 C CA . TYR A 1 112 ? 1.493 -0.752 2.098 1.00 93.38 112 TYR A CA 1
ATOM 900 C C . TYR A 1 112 ? 1.833 -0.644 3.595 1.00 93.38 112 TYR A C 1
ATOM 902 O O . TYR A 1 112 ? 1.089 -1.143 4.437 1.00 93.38 112 TYR A O 1
ATOM 910 N N . GLU A 1 113 ? 2.931 0.030 3.945 1.00 92.12 113 GLU A N 1
ATOM 911 C CA . GLU A 1 113 ? 3.291 0.295 5.343 1.00 92.12 113 GLU A CA 1
ATOM 912 C C . GLU A 1 113 ? 2.253 1.177 6.055 1.00 92.12 113 GLU A C 1
ATOM 914 O O . GLU A 1 113 ? 1.886 0.891 7.198 1.00 92.12 113 GLU A O 1
ATOM 919 N N . GLU A 1 114 ? 1.748 2.214 5.381 1.00 92.88 114 GLU A N 1
ATOM 920 C CA . GLU A 1 114 ? 0.686 3.085 5.896 1.00 92.88 114 GLU A CA 1
ATOM 921 C C . GLU A 1 114 ? -0.622 2.306 6.134 1.00 92.88 114 GLU A C 1
ATOM 923 O O . GLU A 1 114 ? -1.187 2.390 7.229 1.00 92.88 114 GLU A O 1
ATOM 928 N N . ASP A 1 115 ? -1.043 1.476 5.174 1.00 93.50 115 ASP A N 1
ATOM 929 C CA . ASP A 1 115 ? -2.246 0.637 5.276 1.00 93.50 115 ASP A CA 1
ATOM 930 C C . ASP A 1 115 ? -2.132 -0.376 6.434 1.00 93.50 115 ASP A C 1
ATOM 932 O O . ASP A 1 115 ? -3.061 -0.551 7.230 1.00 93.50 115 ASP A O 1
ATOM 936 N N . MET A 1 116 ? -0.965 -1.011 6.592 1.00 89.88 116 MET A N 1
ATOM 937 C CA . MET A 1 116 ? -0.692 -1.934 7.702 1.00 89.88 116 MET A CA 1
ATOM 938 C C . MET A 1 116 ? -0.722 -1.230 9.065 1.00 89.88 116 MET A C 1
ATOM 940 O O . MET A 1 116 ? -1.205 -1.793 10.053 1.00 89.88 116 MET A O 1
ATOM 944 N N . ALA A 1 117 ? -0.217 0.003 9.141 1.00 92.19 117 ALA A N 1
ATOM 945 C CA . ALA A 1 117 ? -0.260 0.799 10.362 1.00 92.19 117 ALA A CA 1
ATOM 946 C C . ALA A 1 117 ? -1.686 1.253 10.718 1.00 92.19 117 ALA A C 1
ATOM 948 O O . ALA A 1 117 ? -2.018 1.359 11.902 1.00 92.19 117 ALA A O 1
ATOM 949 N N . GLU A 1 118 ? -2.534 1.530 9.726 1.00 93.75 118 GLU A N 1
ATOM 950 C CA . GLU A 1 118 ? -3.948 1.845 9.947 1.00 93.75 118 GLU A CA 1
ATOM 951 C C . GLU A 1 118 ? -4.734 0.617 10.425 1.00 93.75 118 GLU A C 1
ATOM 953 O O . GLU A 1 118 ? -5.498 0.711 11.388 1.00 93.75 118 GLU A O 1
ATOM 958 N N . MET A 1 119 ? -4.500 -0.545 9.811 1.00 94.00 119 MET A N 1
ATOM 959 C CA . MET A 1 119 ? -5.100 -1.819 10.222 1.00 94.00 119 MET A CA 1
ATOM 960 C C . MET A 1 119 ? -4.807 -2.140 11.690 1.00 94.00 119 MET A C 1
ATOM 962 O O . MET A 1 119 ? -5.741 -2.367 12.456 1.00 94.00 119 MET A O 1
ATOM 966 N N . LYS A 1 120 ? -3.539 -2.060 12.119 1.00 92.81 120 LYS A N 1
ATOM 967 C CA . LYS A 1 120 ? -3.173 -2.281 13.530 1.00 92.81 120 LYS A CA 1
ATOM 968 C C . LYS A 1 120 ? -3.892 -1.327 14.482 1.00 92.81 120 LYS A C 1
ATOM 970 O O . LYS A 1 120 ? -4.371 -1.750 15.528 1.00 92.81 120 LYS A O 1
ATOM 975 N N . ARG A 1 121 ? -4.015 -0.045 14.116 1.00 93.44 121 ARG A N 1
ATOM 976 C CA . ARG A 1 121 ? -4.753 0.935 14.930 1.00 93.44 121 ARG A CA 1
ATOM 977 C C . ARG A 1 121 ? -6.230 0.566 15.069 1.00 93.44 121 ARG A C 1
ATOM 979 O O . ARG A 1 121 ? -6.768 0.656 16.169 1.00 93.44 121 ARG A O 1
ATOM 986 N N . LYS A 1 122 ? -6.866 0.117 13.985 1.00 93.88 122 LYS A N 1
ATOM 987 C CA . LYS A 1 122 ? -8.261 -0.351 14.002 1.00 93.88 122 LYS A CA 1
ATOM 988 C C . LYS A 1 122 ? -8.439 -1.612 14.847 1.00 93.88 122 LYS A C 1
ATOM 990 O O . LYS A 1 122 ? -9.424 -1.710 15.574 1.00 93.88 122 LYS A O 1
ATOM 995 N N . GLU A 1 123 ? -7.499 -2.553 14.785 1.00 93.00 123 GLU A N 1
ATOM 996 C CA . GLU A 1 123 ? -7.515 -3.757 15.625 1.00 93.00 123 GLU A CA 1
ATOM 997 C C . GLU A 1 123 ? -7.397 -3.410 17.116 1.00 93.00 123 GLU A C 1
ATOM 999 O O . GLU A 1 123 ? -8.203 -3.879 17.920 1.00 93.00 123 GLU A O 1
ATOM 1004 N N . GLU A 1 124 ? -6.460 -2.530 17.485 1.00 94.06 124 GLU A N 1
ATOM 1005 C CA . GLU A 1 124 ? -6.309 -2.062 18.869 1.00 94.06 124 GLU A CA 1
ATOM 1006 C C . GLU A 1 124 ? -7.555 -1.316 19.371 1.00 94.06 124 GLU A C 1
ATOM 1008 O O . GLU A 1 124 ? -7.973 -1.489 20.519 1.00 94.06 124 GLU A O 1
ATOM 1013 N N . GLU A 1 125 ? -8.169 -0.484 18.527 1.00 93.88 125 GLU A N 1
ATOM 1014 C CA . GLU A 1 125 ? -9.405 0.223 18.865 1.00 93.88 125 GLU A CA 1
ATOM 1015 C C . GLU A 1 125 ? -10.574 -0.750 19.066 1.00 93.88 125 GLU A C 1
ATOM 1017 O O . GLU A 1 125 ? -11.296 -0.655 20.064 1.00 93.88 125 GLU A O 1
ATOM 1022 N N . ALA A 1 126 ? -10.724 -1.733 18.176 1.00 92.00 126 ALA A N 1
ATOM 1023 C CA . ALA A 1 126 ? -11.738 -2.774 18.300 1.00 92.00 126 ALA A CA 1
ATOM 1024 C C . ALA A 1 126 ? -11.553 -3.596 19.586 1.00 92.00 126 ALA A C 1
ATOM 1026 O O . ALA A 1 126 ? -12.531 -3.893 20.278 1.00 92.00 126 ALA A O 1
ATOM 1027 N N . GLU A 1 127 ? -10.311 -3.917 19.957 1.00 93.69 127 GLU A N 1
ATOM 1028 C CA . GLU A 1 127 ? -10.017 -4.629 21.201 1.00 93.69 127 GLU A CA 1
ATOM 1029 C C . GLU A 1 127 ? -10.393 -3.799 22.438 1.00 93.69 127 GLU A C 1
ATOM 1031 O O . GLU A 1 127 ? -11.024 -4.314 23.366 1.00 93.69 127 GLU A O 1
ATOM 1036 N N . ARG A 1 128 ? -10.069 -2.498 22.448 1.00 93.56 128 ARG A N 1
ATOM 1037 C CA . ARG A 1 128 ? -10.457 -1.585 23.538 1.00 93.56 128 ARG A CA 1
ATOM 1038 C C . ARG A 1 128 ? -11.973 -1.485 23.675 1.00 93.56 128 ARG A C 1
ATOM 1040 O O . ARG A 1 128 ? -12.487 -1.533 24.791 1.00 93.56 128 ARG A O 1
ATOM 1047 N N . MET A 1 129 ? -12.688 -1.396 22.556 1.00 94.19 129 MET A N 1
ATOM 1048 C CA . MET A 1 129 ? -14.151 -1.374 22.542 1.00 94.19 129 MET A CA 1
ATOM 1049 C C . MET A 1 129 ? -14.747 -2.675 23.087 1.00 94.19 129 MET A C 1
ATOM 1051 O O . MET A 1 129 ? -15.694 -2.623 23.872 1.00 94.19 129 MET A O 1
ATOM 1055 N N . ARG A 1 130 ? -14.170 -3.834 22.738 1.00 93.12 130 ARG A N 1
ATOM 1056 C CA . ARG A 1 130 ? -14.610 -5.132 23.270 1.00 93.12 130 ARG A CA 1
ATOM 1057 C C . ARG A 1 130 ? -14.409 -5.220 24.783 1.00 93.12 130 ARG A C 1
ATOM 1059 O O . ARG A 1 130 ? -15.342 -5.578 25.494 1.00 93.12 130 ARG A O 1
ATOM 1066 N N . LYS A 1 131 ? -13.239 -4.813 25.285 1.00 93.00 131 LYS A N 1
ATOM 1067 C CA . LYS A 1 131 ? -12.953 -4.765 26.730 1.00 93.00 131 LYS A CA 1
ATOM 1068 C C . LYS A 1 131 ? -13.922 -3.848 27.475 1.00 93.00 131 LYS A C 1
ATOM 1070 O O . LYS A 1 131 ? -14.483 -4.248 28.488 1.00 93.00 131 LYS A O 1
ATOM 1075 N N . ALA A 1 132 ? -14.194 -2.659 26.937 1.00 92.88 132 ALA A N 1
ATOM 1076 C CA . ALA A 1 132 ? -15.152 -1.733 27.538 1.00 92.88 132 ALA A CA 1
ATOM 1077 C C . ALA A 1 132 ? -16.589 -2.292 27.561 1.00 92.88 132 ALA A C 1
ATOM 1079 O O . ALA A 1 132 ? -17.352 -2.009 28.485 1.00 92.88 132 ALA A O 1
ATOM 1080 N N . GLN A 1 133 ? -16.983 -3.082 26.556 1.00 92.62 133 GLN A N 1
ATOM 1081 C CA . GLN A 1 133 ? -18.272 -3.780 26.563 1.00 92.62 133 GLN A CA 1
ATOM 1082 C C . GLN A 1 133 ? -18.318 -4.894 27.617 1.00 92.62 133 GLN A C 1
ATOM 1084 O O . GLN A 1 133 ? -19.294 -4.961 28.362 1.00 92.62 133 GLN A O 1
ATOM 1089 N N . GLU A 1 134 ? -17.267 -5.713 27.715 1.00 93.38 134 GLU A N 1
ATOM 1090 C CA . GLU A 1 134 ? -17.148 -6.774 28.726 1.00 93.38 134 GLU A CA 1
ATOM 1091 C C . GLU A 1 134 ? -17.203 -6.200 30.157 1.00 93.38 134 GLU A C 1
ATOM 1093 O O . GLU A 1 134 ? -17.915 -6.732 31.011 1.00 93.38 134 GLU A O 1
ATOM 1098 N N . GLU A 1 135 ? -16.529 -5.075 30.420 1.00 93.88 135 GLU A N 1
ATOM 1099 C CA . GLU A 1 135 ? -16.579 -4.392 31.721 1.00 93.88 135 GLU A CA 1
ATOM 1100 C C . GLU A 1 135 ? -17.994 -3.920 32.072 1.00 93.88 135 GLU A C 1
ATOM 1102 O O . GLU A 1 135 ? -18.490 -4.219 33.160 1.00 93.88 135 GLU A O 1
ATOM 1107 N N . ARG A 1 136 ? -18.686 -3.260 31.134 1.00 92.19 136 ARG A N 1
ATOM 1108 C CA . ARG A 1 136 ? -20.073 -2.808 31.339 1.00 92.19 136 ARG A CA 1
ATOM 1109 C C . ARG A 1 136 ? -21.034 -3.967 31.586 1.00 92.19 136 ARG A C 1
ATOM 1111 O O . ARG A 1 136 ? -21.979 -3.825 32.358 1.00 92.19 136 ARG A O 1
ATOM 1118 N N . GLU A 1 137 ? -20.842 -5.100 30.916 1.00 93.19 137 GLU A N 1
ATOM 1119 C CA . GLU A 1 137 ? -21.663 -6.290 31.153 1.00 93.19 137 GLU A CA 1
ATOM 1120 C C . GLU A 1 137 ? -21.414 -6.862 32.555 1.00 93.19 137 GLU A C 1
ATOM 1122 O O . GLU A 1 137 ? -22.359 -7.219 33.261 1.00 93.19 137 GLU A O 1
ATOM 1127 N N . ASN A 1 138 ? -20.153 -6.901 32.988 1.00 94.25 138 ASN A N 1
ATOM 1128 C CA . ASN A 1 138 ? -19.784 -7.381 34.314 1.00 94.25 138 ASN A CA 1
ATOM 1129 C C . ASN A 1 138 ? -20.336 -6.477 35.432 1.00 94.25 138 ASN A C 1
ATOM 1131 O O . ASN A 1 138 ? -20.812 -6.969 36.454 1.00 94.25 138 ASN A O 1
ATOM 1135 N N . GLU A 1 139 ? -20.333 -5.158 35.230 1.00 94.44 139 GLU A N 1
ATOM 1136 C CA . GLU A 1 139 ? -20.966 -4.205 36.150 1.00 94.44 139 GLU A CA 1
ATOM 1137 C C . GLU A 1 139 ? -22.472 -4.448 36.284 1.00 94.44 139 GLU A C 1
ATOM 1139 O O . GLU A 1 139 ? -22.977 -4.501 37.407 1.00 94.44 139 GLU A O 1
ATOM 1144 N N . ARG A 1 140 ? -23.177 -4.682 35.168 1.00 93.94 140 ARG A N 1
ATOM 1145 C CA . ARG A 1 140 ? -24.612 -5.017 35.192 1.00 93.94 140 ARG A CA 1
ATOM 1146 C C . ARG A 1 140 ? -24.887 -6.315 35.944 1.00 93.94 140 ARG A C 1
ATOM 1148 O O . ARG A 1 140 ? -25.839 -6.365 36.716 1.00 93.94 140 ARG A O 1
ATOM 1155 N N . LYS A 1 141 ? -24.056 -7.347 35.756 1.00 94.12 141 LYS A N 1
ATOM 1156 C CA . LYS A 1 141 ? -24.189 -8.616 36.493 1.00 94.12 141 LYS A CA 1
ATOM 1157 C C . LYS A 1 141 ? -24.015 -8.409 37.993 1.00 94.12 141 LYS A C 1
ATOM 1159 O O . LYS A 1 141 ? -24.869 -8.837 38.757 1.00 94.12 141 LYS A O 1
ATOM 1164 N N . LYS A 1 142 ? -22.980 -7.676 38.414 1.00 95.00 142 LYS A N 1
ATOM 1165 C CA . LYS A 1 142 ? -22.773 -7.343 39.834 1.00 95.00 142 LYS A CA 1
ATOM 1166 C C . LYS A 1 142 ? -23.918 -6.522 40.416 1.00 95.00 142 LYS A C 1
ATOM 1168 O O . LYS A 1 142 ? -24.289 -6.704 41.570 1.00 95.00 142 LYS A O 1
ATOM 1173 N N . GLU A 1 143 ? -24.461 -5.577 39.655 1.00 93.56 143 GLU A N 1
ATOM 1174 C CA . GLU A 1 143 ? -25.621 -4.805 40.092 1.00 93.56 143 GLU A CA 1
ATOM 1175 C C . GLU A 1 143 ? -26.855 -5.691 40.270 1.00 93.56 143 GLU A C 1
ATOM 1177 O O . GLU A 1 143 ? -27.530 -5.586 41.292 1.00 93.56 143 GLU A O 1
ATOM 1182 N N . GLN A 1 144 ? -27.094 -6.608 39.334 1.00 93.69 144 GLN A N 1
ATOM 1183 C CA . GLN A 1 144 ? -28.178 -7.575 39.428 1.00 93.69 144 GLN A CA 1
ATOM 1184 C C . GLN A 1 144 ? -28.009 -8.518 40.630 1.00 93.69 144 GLN A C 1
ATOM 1186 O O . GLN A 1 144 ? -28.955 -8.680 41.395 1.00 93.69 144 GLN A O 1
ATOM 1191 N N . GLU A 1 145 ? -26.808 -9.058 40.859 1.00 95.31 145 GLU A N 1
ATOM 1192 C CA . GLU A 1 145 ? -26.506 -9.892 42.033 1.00 95.31 145 GLU A CA 1
ATOM 1193 C C . GLU A 1 145 ? -26.784 -9.145 43.347 1.00 95.31 145 GLU A C 1
ATOM 1195 O O . GLU A 1 145 ? -27.412 -9.698 44.250 1.00 95.31 145 GLU A O 1
ATOM 1200 N N . ARG A 1 146 ? -26.396 -7.863 43.444 1.00 94.44 146 ARG A N 1
ATOM 1201 C CA . ARG A 1 146 ? -26.705 -7.029 44.620 1.00 94.44 146 ARG A CA 1
ATOM 1202 C C . ARG A 1 146 ? -28.208 -6.837 44.817 1.00 94.44 146 ARG A C 1
ATOM 1204 O O . ARG A 1 146 ? -28.678 -6.901 45.949 1.00 94.44 146 ARG A O 1
ATOM 1211 N N . MET A 1 147 ? -28.964 -6.604 43.742 1.00 93.62 147 MET A N 1
ATOM 1212 C CA . MET A 1 147 ? -30.422 -6.467 43.837 1.00 93.62 147 MET A CA 1
ATOM 1213 C C . MET A 1 147 ? -31.093 -7.773 44.278 1.00 93.62 147 MET A C 1
ATOM 1215 O O . MET A 1 147 ? -31.985 -7.737 45.125 1.00 93.62 147 MET A O 1
ATOM 1219 N N . GLU A 1 148 ? -30.655 -8.917 43.750 1.00 94.94 148 GLU A N 1
ATOM 1220 C CA . GLU A 1 148 ? -31.166 -10.235 44.141 1.00 94.94 148 GLU A CA 1
ATOM 1221 C C . GLU A 1 148 ? -30.850 -10.552 45.614 1.00 94.94 148 GLU A C 1
ATOM 1223 O O . GLU A 1 148 ? -31.713 -11.053 46.342 1.00 94.94 148 GLU A O 1
ATOM 1228 N N . GLU A 1 149 ? -29.650 -10.203 46.091 1.00 95.25 149 GLU A N 1
ATOM 1229 C CA . GLU A 1 149 ? -29.267 -10.343 47.500 1.00 95.25 149 GLU A CA 1
ATOM 1230 C C . GLU A 1 149 ? -30.115 -9.446 48.417 1.00 95.25 149 GLU A C 1
ATOM 1232 O O . GLU A 1 149 ? -30.629 -9.909 49.441 1.00 95.25 149 GLU A O 1
ATOM 1237 N N . GLU A 1 150 ? -30.333 -8.181 48.041 1.00 94.50 150 GLU A N 1
ATOM 1238 C CA . GL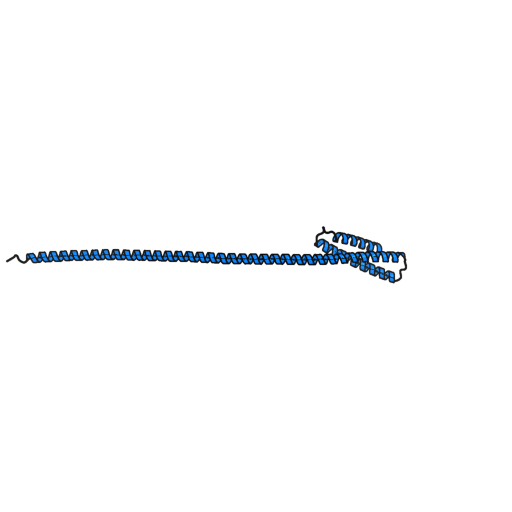U A 1 150 ? -31.211 -7.274 48.785 1.00 94.50 150 GLU A CA 1
ATOM 1239 C C . GLU A 1 150 ? -32.663 -7.763 48.824 1.00 94.50 150 GLU A C 1
ATOM 1241 O O . GLU A 1 150 ? -33.321 -7.669 49.866 1.00 94.50 150 GLU A O 1
ATOM 1246 N N . GLU A 1 151 ? -33.186 -8.285 47.712 1.00 95.19 151 GLU A N 1
ATOM 1247 C CA . GLU A 1 151 ? -34.542 -8.831 47.654 1.00 95.19 151 GLU A CA 1
ATOM 1248 C C . GLU A 1 151 ? -34.678 -10.061 48.558 1.00 95.19 151 GLU A C 1
ATOM 1250 O O . GLU A 1 151 ? -35.647 -10.177 49.316 1.00 95.19 151 GLU A O 1
ATOM 1255 N N . LYS A 1 152 ? -33.682 -10.953 48.535 1.00 95.75 152 LYS A N 1
ATOM 1256 C CA . LYS A 1 152 ? -33.639 -12.120 49.416 1.00 95.75 152 LYS A CA 1
ATOM 1257 C C . LYS A 1 152 ? -33.610 -11.706 50.887 1.00 95.75 152 LYS A C 1
ATOM 1259 O O . LYS A 1 152 ? -34.395 -12.229 51.675 1.00 95.75 152 LYS A O 1
ATOM 1264 N N . LYS A 1 153 ? -32.788 -10.717 51.247 1.00 95.50 153 LYS A N 1
ATOM 1265 C CA . LYS A 1 153 ? -32.720 -10.189 52.615 1.00 95.50 153 LYS A CA 1
ATOM 1266 C C . LYS A 1 153 ? -34.053 -9.587 53.067 1.00 95.50 153 LYS A C 1
ATOM 1268 O O . LYS A 1 153 ? -34.505 -9.863 54.175 1.00 95.50 153 LYS A O 1
ATOM 1273 N N . LYS A 1 154 ? -34.731 -8.820 52.203 1.00 95.25 154 LYS A N 1
ATOM 1274 C CA . LYS A 1 154 ? -36.072 -8.277 52.495 1.00 95.25 154 LYS A CA 1
ATOM 1275 C C . LYS A 1 154 ? -37.100 -9.389 52.731 1.00 95.25 154 LYS A C 1
ATOM 1277 O O . LYS A 1 154 ? -37.892 -9.277 53.665 1.00 95.25 154 LYS A O 1
ATOM 1282 N N . LYS A 1 155 ? -37.069 -10.461 51.929 1.00 95.50 155 LYS A N 1
ATOM 1283 C CA . LYS A 1 155 ? -37.935 -11.640 52.110 1.00 95.50 155 LYS A CA 1
ATOM 1284 C C . LYS A 1 155 ? -37.667 -12.350 53.439 1.00 95.50 155 LYS A C 1
ATOM 1286 O O . LYS A 1 155 ? -38.615 -12.655 54.156 1.00 95.50 155 LYS A O 1
ATOM 1291 N N . GLU A 1 156 ? -36.401 -12.559 53.800 1.00 95.19 156 GLU A N 1
ATOM 1292 C CA . GLU A 1 156 ? -36.019 -13.169 55.083 1.00 95.19 156 GLU A CA 1
ATOM 1293 C C . GLU A 1 156 ? -36.479 -12.321 56.284 1.00 95.19 156 GLU A C 1
ATOM 1295 O O . GLU A 1 156 ? -37.081 -12.851 57.222 1.00 95.19 156 GLU A O 1
ATOM 1300 N N . GLU A 1 157 ? -36.292 -10.997 56.234 1.00 94.94 157 GLU A N 1
ATOM 1301 C CA . GLU A 1 157 ? -36.782 -10.079 57.271 1.00 94.94 157 GLU A CA 1
ATOM 1302 C C . GLU A 1 157 ? -38.315 -10.068 57.381 1.00 94.94 157 GLU A C 1
ATOM 1304 O O . GLU A 1 157 ? -38.869 -9.944 58.478 1.00 94.94 157 GLU A O 1
ATOM 1309 N N . GLU A 1 158 ? -39.031 -10.154 56.258 1.00 94.75 158 GLU A N 1
ATOM 1310 C CA . GLU A 1 158 ? -40.492 -10.228 56.254 1.00 94.75 158 GLU A CA 1
ATOM 1311 C C . GLU A 1 158 ? -40.985 -11.550 56.853 1.00 94.75 158 GLU A C 1
ATOM 1313 O O . GLU A 1 158 ? -41.873 -11.543 57.714 1.00 94.75 158 GLU A O 1
ATOM 1318 N N . GLU A 1 159 ? -40.373 -12.676 56.478 1.00 94.69 159 GLU A N 1
ATOM 1319 C CA . GLU A 1 159 ? -40.664 -13.977 57.077 1.00 94.69 159 GLU A CA 1
ATOM 1320 C C . GLU A 1 159 ? -40.438 -13.970 58.592 1.00 94.69 159 GLU A C 1
ATOM 1322 O O . GLU A 1 159 ? -41.282 -14.468 59.344 1.00 94.69 159 GLU A O 1
ATOM 1327 N N . GLU A 1 160 ? -39.333 -13.391 59.065 1.00 94.75 160 GLU A N 1
ATOM 1328 C CA . GLU A 1 160 ? -39.041 -13.287 60.494 1.00 94.75 160 GLU A CA 1
ATOM 1329 C C . GLU A 1 160 ? -40.096 -12.443 61.223 1.00 94.75 160 GLU A C 1
ATOM 1331 O O . GLU A 1 160 ? -40.639 -12.876 62.248 1.00 94.75 160 GLU A O 1
ATOM 1336 N N . ARG A 1 161 ? -40.489 -11.293 60.655 1.00 94.88 161 ARG A N 1
ATOM 1337 C CA . ARG A 1 161 ? -41.574 -10.455 61.198 1.00 94.88 161 ARG A CA 1
ATOM 1338 C C . ARG A 1 161 ? -42.897 -11.217 61.286 1.00 94.88 161 ARG A C 1
ATOM 1340 O O . ARG A 1 161 ? -43.628 -11.075 62.272 1.00 94.88 161 ARG A O 1
ATOM 1347 N N . VAL A 1 162 ? -43.232 -12.023 60.277 1.00 95.94 162 VAL A N 1
ATOM 1348 C CA . VAL A 1 162 ? -44.441 -12.863 60.288 1.00 95.94 162 VAL A CA 1
ATOM 1349 C C . VAL A 1 162 ? -44.344 -13.933 61.379 1.00 95.94 162 VAL A C 1
ATOM 1351 O O . VAL A 1 162 ? -45.282 -14.082 62.170 1.00 95.94 162 VAL A O 1
ATOM 1354 N N . ARG A 1 163 ? -43.206 -14.631 61.492 1.00 93.69 163 ARG A N 1
ATOM 1355 C CA . ARG A 1 163 ? -42.964 -15.640 62.540 1.00 93.69 163 ARG A CA 1
ATOM 1356 C C . ARG A 1 163 ? -43.085 -15.037 63.940 1.00 93.69 163 ARG A C 1
ATOM 1358 O O . ARG A 1 163 ? -43.738 -15.626 64.805 1.00 93.69 163 ARG A O 1
ATOM 1365 N N . GLU A 1 164 ? -42.535 -13.845 64.163 1.00 94.75 164 GLU A N 1
ATOM 1366 C CA . GLU A 1 164 ? -42.614 -13.159 65.453 1.00 94.75 164 GLU A CA 1
ATOM 1367 C C . GLU A 1 164 ? -44.059 -12.771 65.813 1.00 94.75 164 GLU A C 1
ATOM 1369 O O . GLU A 1 164 ? -44.497 -12.991 66.948 1.00 94.75 164 GLU A O 1
ATOM 1374 N N . LYS A 1 165 ? -44.839 -12.259 64.848 1.00 95.00 165 LYS A N 1
ATOM 1375 C CA . LYS A 1 165 ? -46.272 -11.968 65.042 1.00 95.00 165 LYS A CA 1
ATOM 1376 C C . LYS A 1 165 ? -47.058 -13.225 65.418 1.00 95.00 165 LYS A C 1
ATOM 1378 O O . LYS A 1 165 ? -47.850 -13.188 66.362 1.00 95.00 165 LYS A O 1
ATOM 1383 N N . VAL A 1 166 ? -46.819 -14.342 64.727 1.00 95.19 166 VAL A N 1
ATOM 1384 C CA . VAL A 1 166 ? -47.464 -15.632 65.030 1.00 95.19 166 VAL A CA 1
ATOM 1385 C C . VAL A 1 166 ? -47.094 -16.115 66.434 1.00 95.19 166 VAL A C 1
ATOM 1387 O O . VAL A 1 166 ? -47.975 -16.559 67.177 1.00 95.19 166 VAL A O 1
ATOM 1390 N N . ARG A 1 167 ? -45.821 -15.987 66.837 1.00 94.25 167 ARG A N 1
ATOM 1391 C CA . ARG A 1 167 ? -45.364 -16.331 68.192 1.00 94.25 167 ARG A CA 1
ATOM 1392 C C . ARG A 1 167 ? -46.090 -15.506 69.256 1.00 94.25 167 ARG A C 1
ATOM 1394 O O . ARG A 1 167 ? -46.709 -16.089 70.144 1.00 94.25 167 ARG A O 1
ATOM 1401 N N . LYS A 1 168 ? -46.101 -14.173 69.119 1.00 93.88 168 LYS A N 1
ATOM 1402 C CA . LYS A 1 168 ? -46.799 -13.261 70.049 1.00 93.88 168 LYS A CA 1
ATOM 1403 C C . LYS A 1 168 ? -48.291 -13.585 70.152 1.00 93.88 168 LYS A C 1
ATOM 1405 O O . LYS A 1 168 ? -48.860 -13.562 71.241 1.00 93.88 168 LYS A O 1
ATOM 1410 N N . PHE A 1 169 ? -48.933 -13.926 69.034 1.00 94.62 169 PHE A N 1
ATOM 1411 C CA . PHE A 1 169 ? -50.342 -14.318 69.032 1.00 94.62 169 PHE A CA 1
ATOM 1412 C C . PHE A 1 169 ? -50.589 -15.611 69.825 1.00 94.62 169 PHE A C 1
ATOM 1414 O O . PHE A 1 169 ? -51.525 -15.667 70.625 1.00 94.62 169 PHE A O 1
ATOM 1421 N N . ARG A 1 170 ? -49.738 -16.635 69.655 1.00 93.19 170 ARG A N 1
ATOM 1422 C CA . ARG A 1 170 ? -49.822 -17.890 70.425 1.00 93.19 170 ARG A CA 1
ATOM 1423 C C . ARG A 1 170 ? -49.597 -17.660 71.919 1.00 93.19 170 ARG A C 1
ATOM 1425 O O . ARG A 1 170 ? -50.399 -18.139 72.716 1.00 93.19 170 ARG A O 1
ATOM 1432 N N . GLU A 1 171 ? -48.571 -16.899 72.292 1.00 92.75 171 GLU A N 1
ATOM 1433 C CA . GLU A 1 171 ? -48.278 -16.558 73.693 1.00 92.75 171 GLU A CA 1
ATOM 1434 C C . GLU A 1 171 ? -49.444 -15.816 74.356 1.00 92.75 171 GLU A C 1
ATOM 1436 O O . GLU A 1 171 ? -49.878 -16.184 75.446 1.00 92.75 171 GLU A O 1
ATOM 1441 N N . ASN A 1 172 ? -50.019 -14.820 73.674 1.00 92.62 172 ASN A N 1
ATOM 1442 C CA . ASN A 1 172 ? -51.189 -14.096 74.173 1.00 92.62 172 ASN A CA 1
ATOM 1443 C C . ASN A 1 172 ? -52.410 -15.008 74.338 1.00 92.62 172 ASN A C 1
ATOM 1445 O O . ASN A 1 172 ? -53.194 -14.828 75.271 1.00 92.62 172 ASN A O 1
ATOM 1449 N N . ARG A 1 173 ? -52.590 -15.992 73.448 1.00 92.50 173 ARG A N 1
ATOM 1450 C CA . ARG A 1 173 ? -53.683 -16.963 73.564 1.00 92.50 173 ARG A CA 1
ATOM 1451 C C . ARG A 1 173 ? -53.493 -17.878 74.772 1.00 92.50 173 ARG A C 1
ATOM 1453 O O . ARG A 1 173 ? -54.446 -18.066 75.520 1.00 92.50 173 ARG A O 1
ATOM 1460 N N . LEU A 1 174 ? -52.276 -18.379 74.985 1.00 91.50 174 LEU A N 1
ATOM 1461 C CA . LEU A 1 174 ? -51.930 -19.199 76.148 1.00 91.50 174 LEU A CA 1
ATOM 1462 C C . LEU A 1 174 ? -52.133 -18.427 77.456 1.00 91.50 174 LEU A C 1
ATOM 1464 O O . LEU A 1 174 ? -52.807 -18.938 78.344 1.00 91.50 174 LEU A O 1
ATOM 1468 N N . LYS A 1 175 ? -51.672 -17.170 77.539 1.00 89.56 175 LYS A N 1
ATOM 1469 C CA . LYS A 1 175 ? -51.920 -16.299 78.703 1.00 89.56 175 LYS A CA 1
ATOM 1470 C C . LYS A 1 175 ? -53.412 -16.122 78.982 1.00 89.56 175 LYS A C 1
ATOM 1472 O O . LYS A 1 175 ? -53.846 -16.311 80.111 1.00 89.56 175 LYS A O 1
ATOM 1477 N N . LYS A 1 176 ? -54.224 -15.845 77.954 1.00 89.31 176 LYS A N 1
ATOM 1478 C CA . LYS A 1 176 ? -55.688 -15.744 78.109 1.00 89.31 176 LYS A CA 1
ATOM 1479 C C . LYS A 1 176 ? -56.330 -17.058 78.560 1.00 89.31 176 LYS A C 1
ATOM 1481 O O . LYS A 1 176 ? -57.303 -17.036 79.311 1.00 89.31 176 LYS A O 1
ATOM 1486 N N . GLU A 1 177 ? -55.848 -18.202 78.078 1.00 87.50 177 GLU A N 1
ATOM 1487 C CA . GLU A 1 177 ? -56.320 -19.516 78.533 1.00 87.50 177 GLU A CA 1
ATOM 1488 C C . GLU A 1 177 ? -55.936 -19.774 80.000 1.00 87.50 177 GLU A C 1
ATOM 1490 O O . GLU A 1 177 ? -56.750 -20.291 80.766 1.00 87.50 177 GLU A O 1
ATOM 1495 N N . GLU A 1 178 ? -54.737 -19.368 80.414 1.00 85.38 178 GLU A N 1
ATOM 1496 C CA . GLU A 1 178 ? -54.236 -19.488 81.784 1.00 85.38 178 GLU A CA 1
ATOM 1497 C C . GLU A 1 178 ? -54.984 -18.562 82.760 1.00 85.38 178 GLU A C 1
ATOM 1499 O O . GLU A 1 178 ? -55.454 -19.013 83.804 1.00 85.38 178 GLU A O 1
ATOM 1504 N N . GLU A 1 179 ? -55.219 -17.304 82.378 1.00 86.62 179 GLU A N 1
ATOM 1505 C CA . GLU A 1 179 ? -56.065 -16.351 83.111 1.00 86.62 179 GLU A CA 1
ATOM 1506 C C . GLU A 1 179 ? -57.487 -16.892 83.305 1.00 86.62 179 GLU A C 1
ATOM 1508 O O . GLU A 1 179 ? -58.032 -16.834 84.409 1.00 86.62 179 GLU A O 1
ATOM 1513 N N . LYS A 1 180 ? -58.083 -17.488 82.261 1.00 84.31 180 LYS A N 1
ATOM 1514 C CA . LYS A 1 180 ? -59.404 -18.132 82.353 1.00 84.31 180 LYS A CA 1
ATOM 1515 C C . LYS A 1 180 ? -59.405 -19.313 83.324 1.00 84.31 180 LYS A C 1
ATOM 1517 O O . LYS A 1 180 ? -60.347 -19.441 84.108 1.00 84.31 180 LYS A O 1
ATOM 1522 N N . LYS A 1 181 ? -58.372 -20.164 83.297 1.00 84.25 181 LYS A N 1
ATOM 1523 C CA . LYS A 1 181 ? -58.231 -21.293 84.234 1.00 84.25 181 LYS A CA 1
ATOM 1524 C C . LYS A 1 181 ? -58.065 -20.809 85.676 1.00 84.25 181 LYS A C 1
ATOM 1526 O O . LYS A 1 181 ? -58.753 -21.317 86.559 1.00 84.25 181 LYS A O 1
ATOM 1531 N N . ASN A 1 182 ? -57.237 -19.792 85.912 1.00 78.19 182 ASN A N 1
ATOM 1532 C CA . ASN A 1 182 ? -57.048 -19.196 87.237 1.00 78.19 182 ASN A CA 1
ATOM 1533 C C . ASN A 1 182 ? -58.334 -18.536 87.763 1.00 78.19 182 ASN A C 1
ATOM 1535 O O . ASN A 1 182 ? -58.708 -18.750 88.917 1.00 78.19 182 ASN A O 1
ATOM 1539 N N . ALA A 1 183 ? -59.067 -17.810 86.914 1.00 76.94 183 ALA A N 1
ATOM 1540 C CA . ALA A 1 183 ? -60.360 -17.226 87.271 1.00 76.94 183 ALA A CA 1
ATOM 1541 C C . ALA A 1 183 ? -61.414 -18.299 87.616 1.00 76.94 183 ALA A C 1
ATOM 1543 O O . ALA A 1 183 ? -62.167 -18.144 88.581 1.00 76.94 183 ALA A O 1
ATOM 1544 N N . ALA A 1 184 ? -61.453 -19.409 86.870 1.00 75.81 184 ALA A N 1
ATOM 1545 C CA . ALA A 1 184 ? -62.325 -20.546 87.171 1.00 75.81 184 ALA A CA 1
ATOM 1546 C C . ALA A 1 184 ? -61.939 -21.237 88.494 1.00 75.81 184 ALA A C 1
ATOM 1548 O O . ALA A 1 184 ? -62.810 -21.550 89.309 1.00 75.81 184 ALA A O 1
ATOM 1549 N N . ALA A 1 185 ? -60.639 -21.408 88.755 1.00 71.62 185 ALA A N 1
ATOM 1550 C CA . ALA A 1 185 ? -60.134 -21.986 89.997 1.00 71.62 185 ALA A CA 1
ATOM 1551 C C . ALA A 1 185 ? -60.482 -21.126 91.227 1.00 71.62 185 ALA A C 1
ATOM 1553 O O . ALA A 1 185 ? -60.914 -21.674 92.245 1.00 71.62 185 ALA A O 1
ATOM 1554 N N . MET A 1 186 ? -60.380 -19.793 91.135 1.00 69.25 186 MET A N 1
ATOM 1555 C CA . MET A 1 186 ? -60.778 -18.890 92.226 1.00 69.25 186 MET A CA 1
ATOM 1556 C C . MET A 1 186 ? -62.286 -18.925 92.507 1.00 69.25 186 MET A C 1
ATOM 1558 O O . MET A 1 186 ? -62.681 -18.974 93.671 1.00 69.25 186 MET A O 1
ATOM 1562 N N . LYS A 1 187 ? -63.135 -19.006 91.471 1.00 65.06 187 LYS A N 1
ATOM 1563 C CA . LYS A 1 187 ? -64.589 -19.183 91.653 1.00 65.06 187 LYS A CA 1
ATOM 1564 C C . LYS A 1 187 ? -64.942 -20.503 92.351 1.00 65.06 187 LYS A C 1
ATOM 1566 O O . LYS A 1 187 ? -65.854 -20.525 93.170 1.00 65.06 187 LYS A O 1
ATOM 1571 N N . SER A 1 188 ? -64.191 -21.579 92.102 1.00 57.72 188 SER A N 1
ATOM 1572 C CA . SER A 1 188 ? -64.423 -22.879 92.755 1.00 57.72 188 SER A CA 1
ATOM 1573 C C . SER A 1 188 ? -64.025 -22.922 94.241 1.00 57.72 188 SER A C 1
ATOM 1575 O O . SER A 1 188 ? -64.620 -23.673 95.013 1.00 57.72 188 SER A O 1
ATOM 1577 N N . LYS A 1 189 ? -63.054 -22.099 94.675 1.00 56.25 189 LYS A N 1
ATOM 1578 C CA . LYS A 1 189 ? -62.625 -22.015 96.085 1.00 56.25 189 LYS A CA 1
ATOM 1579 C C . LYS A 1 189 ? -63.546 -21.145 96.949 1.00 56.25 189 LYS A C 1
ATOM 1581 O O . LYS A 1 189 ? -63.628 -21.383 98.148 1.00 56.25 189 LYS A O 1
ATOM 1586 N N . GLY A 1 190 ? -64.286 -20.209 96.351 1.00 51.97 190 GLY A N 1
ATOM 1587 C CA . GLY A 1 190 ? -65.277 -19.382 97.053 1.00 51.97 190 GLY A CA 1
ATOM 1588 C C . GLY A 1 190 ? -66.578 -20.103 97.438 1.00 51.97 190 GLY A C 1
ATOM 1589 O O . GLY A 1 190 ? -67.339 -19.572 98.236 1.00 51.97 190 GLY A O 1
ATOM 1590 N N . MET A 1 191 ? -66.844 -21.309 96.917 1.00 50.66 191 MET A N 1
ATOM 1591 C CA . MET A 1 191 ? -68.087 -22.057 97.194 1.00 50.66 191 MET A CA 1
ATOM 1592 C C . MET A 1 191 ? -67.960 -23.128 98.293 1.00 50.66 191 MET A C 1
ATOM 1594 O O . MET A 1 191 ? -68.929 -23.828 98.562 1.00 50.66 191 MET A O 1
ATOM 1598 N N . LYS A 1 192 ? -66.801 -23.269 98.956 1.00 50.72 192 LYS A N 1
ATOM 1599 C CA . LYS A 1 192 ? -66.605 -24.260 100.038 1.00 50.72 192 LYS A CA 1
ATOM 1600 C C . LYS A 1 192 ? -66.643 -23.695 101.466 1.00 50.72 192 LYS A C 1
ATOM 1602 O O . LYS A 1 192 ? -66.436 -24.458 102.398 1.00 50.72 192 LYS A O 1
ATOM 1607 N N . SER A 1 193 ? -66.941 -22.407 101.668 1.00 47.12 193 SER A N 1
ATOM 1608 C CA . SER A 1 193 ? -67.057 -21.805 103.013 1.00 47.12 193 SER A CA 1
ATOM 1609 C C . SER A 1 193 ? -68.497 -21.479 103.442 1.00 47.12 193 SER A C 1
ATOM 1611 O O . SER A 1 193 ? -68.695 -20.644 104.319 1.00 47.12 193 SER A O 1
ATOM 1613 N N . SER A 1 194 ? -69.511 -22.092 102.824 1.00 45.22 194 SER A N 1
ATOM 1614 C CA . SER A 1 194 ? -70.920 -21.887 103.194 1.00 45.22 194 SER A CA 1
ATOM 1615 C C . SER A 1 194 ? -71.721 -23.187 103.104 1.00 45.22 194 SER A C 1
ATOM 1617 O O . SER A 1 194 ? -72.667 -23.280 102.338 1.00 45.22 194 SER A O 1
ATOM 1619 N N . VAL A 1 195 ? -71.326 -24.206 103.868 1.00 46.00 195 VAL A N 1
ATOM 1620 C CA . VAL A 1 195 ? -72.247 -25.232 104.384 1.00 46.00 195 VAL A CA 1
ATOM 1621 C C . VAL A 1 195 ? -71.687 -25.661 105.743 1.00 46.00 195 VAL A C 1
ATOM 1623 O O . VAL A 1 195 ? -70.543 -26.110 105.813 1.00 46.00 195 VAL A O 1
ATOM 1626 N N . ASN A 1 196 ? -72.475 -25.400 106.789 1.00 43.25 196 ASN A N 1
ATOM 1627 C CA . ASN A 1 196 ? -72.294 -25.884 108.162 1.00 43.25 196 ASN A CA 1
ATOM 1628 C C . ASN A 1 196 ? -72.270 -27.412 108.231 1.00 43.25 196 ASN A C 1
ATOM 1630 O O . ASN A 1 196 ? -73.017 -28.036 107.444 1.00 43.25 196 ASN A O 1
#

Solvent-accessible surface area (backbone atoms only — not comparable to full-atom values): 10743 Å² total; per-residue (Å²): 131,57,72,66,61,53,51,53,51,50,49,54,51,40,57,50,43,56,54,58,48,66,39,85,87,57,54,71,71,57,34,53,53,39,47,56,52,42,55,52,49,51,52,53,50,51,55,52,47,53,53,49,53,53,48,51,73,72,62,64,87,43,71,70,57,50,56,49,48,55,53,50,50,50,53,52,50,52,51,51,54,54,49,54,57,49,51,56,52,50,53,52,52,51,53,51,52,51,50,53,52,53,52,54,51,52,52,53,51,52,51,51,53,52,52,54,53,50,50,53,53,52,52,54,50,52,51,52,53,50,51,55,50,53,51,54,51,51,52,52,50,54,51,49,53,52,51,53,51,51,52,50,50,52,51,53,54,50,52,49,53,51,52,51,52,53,50,55,52,51,52,52,49,51,50,54,52,49,53,52,51,54,54,51,53,52,59,62,63,69,69,74,83,78,76,135

Secondary structure (DSSP, 8-state):
--HHHHHHHHHHHHHHHHHHHT-TTS-HHHHHHHHHHHHHHHHHHHHHHHHHHHHHHTT---HHHHHHHHHHHHHHHHHHHHHHHHHHHHHHHHHHHHHHHHHHHHHHHHHHHHHHHHHHHHHHHHHHHHHHHHHHHHHHHHHHHHHHHHHHHHHHHHHHHHHHHHHHHHHHHHHHHHHHHHHHHHHHHTTSSS--

Foldseek 3Di:
DPLLVVLVVLLVVLVVLLVVLPPPVDDPVSNVVSLVVSVVSLVVNVVSLVVLVVVVVVPPPDPVSVVSSVVSVVSSVVSVVSSVVVVVVNVVVVVVVVVVVVVVVVVVVVVVVVVVVVVVVVVVVVVVVVVVVVVVVVVVVVVVVVVVVVVVVVVVVVVVVVVVVVVVVVVVVVVVVVVVVVVVVVVVVVPPPPDD

pLDDT: mean 80.75, std 12.54, range [43.25, 95.94]

Radius of gyration: 60.46 Å; Cα contacts (8 Å, |Δi|>4): 43; chains: 1; bounding box: 117×36×170 Å